Protein 7W07 (pdb70)

Sequence (205 aa):
GELGVLRVGFTASSAFNSVVPTAIRAFRRAYPDVRLQLEEDNTTRLADGLNEGSLDVAFLRPGFAGSERFHLRMLSEEPMMIVMAENHPAASYEEISLSAFRDETFLLFPREIGLTLYDSVIESCRTAGFEPTIGQLAPQIASVINLVAAEMGVSIVPASMSQVKVIGVVYRHIADQTPTAKLALAYRRGDTSPVLRNFVLTVFP

Solvent-accessible surface area: 9781 Å² total; per-residue (Å²): 43,61,141,38,86,4,65,0,0,19,6,21,10,1,30,83,10,82,32,1,70,88,7,26,162,38,0,93,159,40,56,89,92,0,54,30,96,88,60,102,45,20,9,50,155,0,10,78,6,0,110,128,28,44,2,16,0,0,0,0,14,22,57,29,105,21,20,106,158,13,69,58,31,83,40,23,106,20,59,2,13,0,0,0,8,95,119,30,100,2,26,106,104,157,128,2,39,0,54,43,0,141,121,48,44,0,1,1,10,29,107,116,36,9,75,51,14,30,55,33,1,16,107,7,0,131,94,22,67,22,107,12,81,55,28,96,80,6,91,52,14,34,36,1,0,73,52,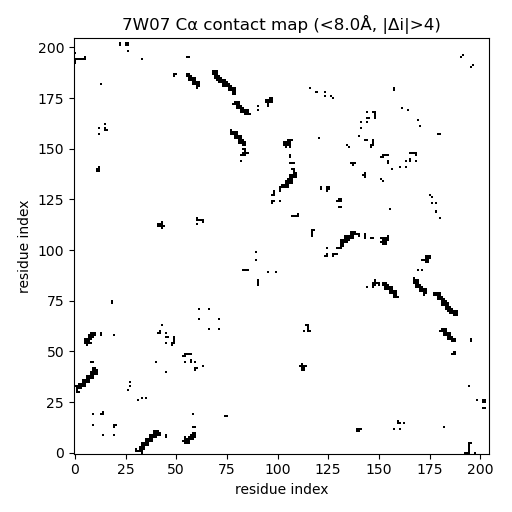0,29,68,125,83,7,0,2,3,0,1,18,21,2,26,108,23,144,34,161,15,17,47,24,61,118,18,70,34,71,90,16,37,2,83,1,0,0,0,38,56,129,74,40,126,41,77,17,4,156,28,0,19,92,30,17,67,156

Structure (mmCIF, N/CA/C/O backbone):
data_7W07
#
_entry.id   7W07
#
_cell.length_a   86.772
_cell.length_b   52.579
_cell.length_c   49.183
_cell.angle_alpha   90.000
_cell.angle_beta   123.320
_cell.angle_gamma   90.000
#
_symmetry.space_group_name_H-M   'C 1 2 1'
#
loop_
_entity.id
_entity.type
_entity.pdbx_description
1 polymer 'Transcriptional regulator, LysR family'
2 non-polymer '2-methylidenebutanedioic acid'
3 non-polymer 'SULFATE ION'
4 water water
#
loop_
_atom_site.group_PDB
_atom_site.id
_atom_site.type_symbol
_atom_site.label_atom_id
_atom_site.label_alt_id
_atom_site.label_comp_id
_atom_site.label_asym_id
_atom_site.label_entity_id
_atom_site.label_seq_id
_atom_site.pdbx_PDB_ins_code
_atom_site.Cartn_x
_atom_site.Cartn_y
_atom_site.Cartn_z
_atom_site.occupancy
_atom_site.B_iso_or_equiv
_atom_site.auth_seq_id
_atom_site.auth_comp_id
_atom_site.auth_asym_id
_atom_site.auth_atom_id
_atom_site.pdbx_PDB_model_num
ATOM 1 N 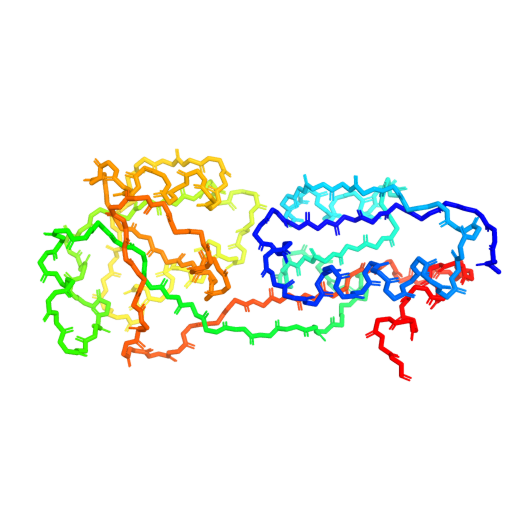N . GLY A 1 88 ? 5.030 9.494 45.437 1.00 38.55 88 GLY A N 1
ATOM 2 C CA . GLY A 1 88 ? 4.363 9.545 44.129 1.00 35.87 88 GLY A CA 1
ATOM 3 C C . GLY A 1 88 ? 4.867 10.731 43.333 1.00 38.40 88 GLY A C 1
ATOM 4 O O . GLY A 1 88 ? 4.060 11.488 42.824 1.00 33.34 88 GLY A O 1
ATOM 5 N N . GLU A 1 89 ? 6.183 10.857 43.246 1.00 38.02 89 GLU A N 1
ATOM 6 C CA . GLU A 1 89 ? 6.832 11.988 42.540 1.00 38.69 89 GLU A CA 1
ATOM 7 C C . GLU A 1 89 ? 7.223 11.562 41.129 1.00 38.66 89 GLU A C 1
ATOM 8 O O . GLU A 1 89 ? 7.623 12.415 40.367 1.00 36.93 89 GLU A O 1
ATOM 10 N N . LEU A 1 90 ? 7.130 10.276 40.853 1.00 37.15 90 LEU A N 1
ATOM 11 C CA . LEU A 1 90 ? 7.469 9.671 39.549 1.00 39.09 90 LEU A CA 1
ATOM 12 C C . LEU A 1 90 ? 6.266 8.837 39.128 1.00 38.67 90 LEU A C 1
ATOM 13 O O . LEU A 1 90 ? 5.581 8.324 39.995 1.00 38.96 90 LEU A O 1
ATOM 18 N N . GLY A 1 91 ? 6.072 8.683 37.832 1.00 34.35 91 GLY A N 1
ATOM 19 C CA . GLY A 1 91 ? 5.001 7.818 37.357 1.00 31.49 91 GLY A CA 1
ATOM 20 C C . GLY A 1 91 ? 4.173 8.518 36.317 1.00 30.82 91 GLY A C 1
ATOM 21 O O . GLY A 1 91 ? 4.608 9.493 35.792 1.00 31.68 91 GLY A O 1
ATOM 22 N N . VAL A 1 92 ? 3.027 7.947 36.042 1.00 33.52 92 VAL A N 1
ATOM 23 C CA . VAL A 1 92 ? 2.118 8.508 35.054 1.00 30.47 92 VAL A CA 1
ATOM 24 C C . VAL A 1 92 ? 0.720 8.562 35.649 1.00 31.63 92 VAL A C 1
ATOM 25 O O . VAL A 1 92 ? 0.303 7.652 36.375 1.00 31.22 92 VAL A O 1
ATOM 29 N N . LEU A 1 93 ? 0.006 9.645 35.363 1.00 24.76 93 LEU A N 1
ATOM 30 C CA . LEU A 1 93 ? -1.381 9.794 35.766 1.00 22.84 93 LEU A CA 1
ATOM 31 C C . LEU A 1 93 ? -2.209 9.997 34.509 1.00 22.47 93 LEU A C 1
ATOM 32 O O . LEU A 1 93 ? -1.860 10.822 33.660 1.00 21.11 93 LEU A O 1
ATOM 37 N N . ARG A 1 94 ? -3.291 9.243 34.389 1.00 20.23 94 ARG A N 1
ATOM 38 C CA . ARG A 1 94 ? -4.189 9.340 33.241 1.00 19.82 94 ARG A CA 1
ATOM 39 C C . ARG A 1 94 ? -5.351 10.245 33.633 1.00 20.49 94 ARG A C 1
ATOM 40 O O . ARG A 1 94 ? -6.165 9.878 34.487 1.00 18.76 94 ARG A O 1
ATOM 48 N N . VAL A 1 95 ? -5.442 11.411 32.987 1.00 17.76 95 VAL A N 1
ATOM 49 C CA . VAL A 1 95 ? -6.356 12.485 33.372 1.00 16.95 95 VAL A CA 1
ATOM 50 C C . VAL A 1 95 ? -7.329 12.729 32.231 1.00 15.68 95 VAL A C 1
ATOM 51 O O . VAL A 1 95 ? -6.912 13.058 31.115 1.00 17.55 95 VAL A O 1
ATOM 55 N N . GLY A 1 96 ? -8.614 12.581 32.511 1.00 14.40 96 GLY A N 1
ATOM 56 C CA . GLY A 1 96 ? -9.632 12.871 31.515 1.00 14.14 96 GLY A CA 1
ATOM 57 C C . GLY A 1 96 ? -10.413 14.140 31.782 1.00 14.72 96 GLY A C 1
ATOM 58 O O . GLY A 1 96 ? -10.535 14.592 32.919 1.00 15.03 96 GLY A O 1
ATOM 59 N N . PHE A 1 97 ? -10.964 14.729 30.730 1.00 14.43 97 PHE A N 1
ATOM 60 C CA . PHE A 1 97 ? -11.836 15.885 30.889 1.00 13.50 97 PHE A CA 1
ATOM 61 C C . PHE A 1 97 ? -12.732 15.974 29.664 1.00 13.58 97 PHE A C 1
ATOM 62 O O . PHE A 1 97 ? -12.394 15.458 28.598 1.00 14.44 97 PHE A O 1
ATOM 70 N N . THR A 1 98 ? -13.889 16.618 29.823 1.00 12.86 98 THR A N 1
ATOM 71 C CA . THR A 1 98 ? -14.765 16.769 28.658 1.00 12.91 98 THR A CA 1
ATOM 72 C C . THR A 1 98 ? -14.282 17.907 27.771 1.00 14.21 98 THR A C 1
ATOM 73 O O . THR A 1 98 ? -13.586 18.818 28.215 1.00 14.90 98 THR A O 1
ATOM 77 N N . ALA A 1 99 ? -14.688 17.864 26.498 1.00 13.38 99 ALA A N 1
ATOM 78 C CA . ALA A 1 99 ? -14.201 18.884 25.571 1.00 13.00 99 ALA A CA 1
ATOM 79 C C . ALA A 1 99 ? -14.594 20.288 26.024 1.00 14.15 99 ALA A C 1
ATOM 80 O O . ALA A 1 99 ? -13.788 21.220 25.944 1.00 15.40 99 ALA A O 1
ATOM 82 N N . SER A 1 100 ? -15.833 20.472 26.489 1.00 13.00 100 SER A N 1
ATOM 83 C CA . SER A 1 100 ? -16.212 21.805 26.930 1.00 14.88 100 SER A CA 1
ATOM 84 C C . SER A 1 100 ? -15.522 22.177 28.228 1.00 12.59 100 SER A C 1
ATOM 85 O O . SER A 1 100 ? -15.217 23.356 28.433 1.00 13.46 100 SER A O 1
ATOM 88 N N . SER A 1 101 ? -15.264 21.197 29.107 1.00 13.43 101 SER A N 1
ATOM 89 C CA . SER A 1 101 ? -14.662 21.505 30.401 1.00 13.95 101 SER A CA 1
ATOM 90 C C . SER A 1 101 ? -13.276 22.120 30.258 1.00 14.48 101 SER A C 1
ATOM 91 O O . SER A 1 101 ? -12.847 22.865 31.139 1.00 14.85 101 SER A O 1
ATOM 94 N N . ALA A 1 102 ? -12.572 21.851 29.153 1.00 13.20 102 ALA A N 1
ATOM 95 C CA . ALA A 1 102 ? -11.237 22.432 28.998 1.00 14.29 102 ALA A CA 1
ATOM 96 C C . ALA A 1 102 ? -11.290 23.951 28.912 1.00 14.85 102 ALA A C 1
ATOM 97 O O . ALA A 1 102 ? -10.309 24.626 29.259 1.00 14.34 102 ALA A O 1
ATOM 99 N N . PHE A 1 103 ? -12.421 24.507 28.456 1.00 15.24 103 PHE A N 1
ATOM 100 C CA . PHE A 1 103 ? -12.619 25.948 28.360 1.00 13.34 103 PHE A CA 1
ATOM 101 C C . PHE A 1 103 ? -12.900 26.602 29.705 1.00 15.12 103 PHE A C 1
ATOM 102 O O . PHE A 1 103 ? -12.867 27.834 29.796 1.00 16.38 103 PHE A O 1
ATOM 110 N N . ASN A 1 104 ? -13.173 25.814 30.740 1.00 14.47 104 ASN A N 1
ATOM 111 C CA . ASN A 1 104 ? -13.287 26.340 32.085 1.00 15.22 104 ASN A CA 1
ATOM 112 C C . ASN A 1 104 ? -11.881 26.452 32.660 1.00 16.52 104 ASN A C 1
ATOM 113 O O . ASN A 1 104 ? -11.109 25.489 32.604 1.00 16.31 104 ASN A O 1
ATOM 118 N N . SER A 1 105 ? -11.550 27.631 33.202 1.00 15.51 105 SER A N 1
ATOM 119 C CA . SER A 1 105 ? -10.183 27.910 33.639 1.00 16.02 105 SER A CA 1
ATOM 120 C C . SER A 1 105 ? -9.641 26.872 34.619 1.00 15.50 105 SER A C 1
ATOM 121 O O . SER A 1 105 ? -8.423 26.677 34.686 1.00 15.87 105 SER A O 1
ATOM 124 N N . VAL A 1 106 ? -10.507 26.213 35.401 1.00 15.03 106 VAL A N 1
ATOM 125 C CA . VAL A 1 106 ? -10.025 25.282 36.428 1.00 15.07 106 VAL A CA 1
ATOM 126 C C . VAL A 1 106 ? -9.227 24.137 35.819 1.00 16.22 106 VAL A C 1
ATOM 127 O O . VAL A 1 106 ? -8.303 23.610 36.450 1.00 16.64 106 VAL A O 1
ATOM 131 N N . VAL A 1 107 ? -9.552 23.734 34.592 1.00 15.08 107 VAL A N 1
ATOM 132 C CA . VAL A 1 107 ? -8.861 22.587 33.998 1.00 14.61 107 VAL A CA 1
ATOM 133 C C . VAL A 1 107 ? -7.409 22.904 33.632 1.00 14.32 107 VAL A C 1
ATOM 134 O O . VAL A 1 107 ? -6.494 22.230 34.149 1.00 14.20 107 VAL A O 1
ATOM 138 N N . PRO A 1 108 ? -7.126 23.906 32.782 1.00 13.70 108 PRO A N 1
ATOM 139 C CA . PRO A 1 108 ? -5.715 24.242 32.536 1.00 14.01 108 PRO A CA 1
ATOM 140 C C . PRO A 1 108 ? -4.994 24.696 33.792 1.00 15.67 108 PRO A C 1
ATOM 141 O O . PRO A 1 108 ? -3.820 24.370 33.975 1.00 15.36 108 PRO A O 1
ATOM 145 N N . THR A 1 109 ? -5.674 25.416 34.681 1.00 15.26 109 THR A N 1
ATOM 146 C CA . THR A 1 109 ? -5.037 25.836 35.934 1.00 13.44 109 THR A CA 1
ATOM 147 C C . THR A 1 109 ? -4.542 24.634 36.737 1.00 15.66 109 THR A C 1
ATOM 148 O O . THR A 1 109 ? -3.408 24.627 37.247 1.00 15.51 109 THR A O 1
ATOM 152 N N . ALA A 1 110 ? -5.386 23.613 36.873 1.00 14.10 110 ALA A N 1
ATOM 153 C CA . ALA A 1 110 ? -5.004 22.429 37.637 1.00 14.56 110 ALA A CA 1
ATOM 154 C C . ALA A 1 110 ? -3.887 21.662 36.943 1.00 15.44 110 ALA A C 1
ATOM 155 O O . ALA A 1 110 ? -2.944 21.201 37.596 1.00 15.17 110 ALA A O 1
ATOM 157 N N . ILE A 1 111 ? -3.996 21.473 35.625 1.00 14.27 111 ILE A N 1
ATOM 158 C CA . ILE A 1 111 ? -2.962 20.743 34.894 1.00 13.89 111 ILE A CA 1
ATOM 159 C C . ILE A 1 111 ? -1.610 21.443 35.033 1.00 18.25 111 ILE A C 1
ATOM 160 O O . ILE A 1 111 ? -0.591 20.806 35.322 1.00 17.21 111 ILE A O 1
ATOM 165 N N . ARG A 1 112 ? -1.581 22.765 34.853 1.00 17.03 112 ARG A N 1
ATOM 166 C CA . ARG A 1 112 ? -0.317 23.492 34.950 1.00 16.67 112 ARG A CA 1
ATOM 167 C C . ARG A 1 112 ? 0.245 23.418 36.359 1.00 19.61 112 ARG A C 1
ATOM 168 O O . ARG A 1 112 ? 1.440 23.155 36.549 1.00 20.11 112 ARG A O 1
ATOM 176 N N . ALA A 1 113 ? -0.601 23.655 37.362 1.00 16.47 113 ALA A N 1
ATOM 177 C CA . ALA A 1 113 ? -0.141 23.577 38.749 1.00 17.62 113 ALA A CA 1
ATOM 178 C C . ALA A 1 113 ? 0.455 22.209 39.062 1.00 18.73 113 ALA A C 1
ATOM 179 O O . ALA A 1 113 ? 1.498 22.119 39.724 1.00 20.85 113 ALA A O 1
ATOM 181 N N . PHE A 1 114 ? -0.187 21.129 38.607 1.00 17.80 114 PHE A N 1
ATOM 182 C CA . PHE A 1 114 ? 0.348 19.804 38.915 1.00 17.72 114 PHE A CA 1
ATOM 183 C C . PHE A 1 114 ? 1.665 19.560 38.188 1.00 21.86 114 PHE A C 1
ATOM 184 O O . PHE A 1 114 ? 2.611 19.010 38.775 1.00 21.15 114 PHE A O 1
ATOM 192 N N . ARG A 1 115 ? 1.753 19.975 36.919 1.00 20.68 115 ARG A N 1
ATOM 193 C CA . ARG A 1 115 ? 2.983 19.781 36.158 1.00 21.76 115 ARG A CA 1
ATOM 194 C C . ARG A 1 115 ? 4.159 20.506 36.803 1.00 27.56 115 ARG A C 1
ATOM 195 O O . ARG A 1 115 ? 5.289 20.002 36.788 1.00 30.39 115 ARG A O 1
ATOM 203 N N . ARG A 1 116 ? 3.913 21.680 37.393 1.00 21.52 116 ARG A N 1
ATOM 204 C CA . ARG A 1 116 ? 5.000 22.418 38.031 1.00 27.70 116 ARG A CA 1
ATOM 205 C C . ARG A 1 116 ? 5.394 21.791 39.364 1.00 28.27 116 ARG A C 1
ATOM 206 O O . ARG A 1 116 ? 6.581 21.756 39.714 1.00 32.89 116 ARG A O 1
ATOM 214 N N . ALA A 1 117 ? 4.414 21.303 40.131 1.00 25.22 117 ALA A N 1
ATOM 215 C CA . ALA A 1 117 ? 4.700 20.728 41.441 1.00 26.48 117 ALA A CA 1
ATOM 216 C C . ALA A 1 117 ? 5.281 19.325 41.342 1.00 26.35 117 ALA A C 1
ATOM 217 O O . ALA A 1 117 ? 6.033 18.905 42.237 1.00 27.81 117 ALA A O 1
ATOM 219 N N . TYR A 1 118 ? 4.947 18.587 40.286 1.00 26.56 118 TYR A N 1
ATOM 220 C CA . TYR A 1 118 ? 5.414 17.212 40.103 1.00 24.74 118 TYR A CA 1
ATOM 221 C C . TYR A 1 118 ? 5.880 17.009 38.667 1.00 29.31 118 TYR A C 1
ATOM 222 O O . TYR A 1 118 ? 5.243 16.302 37.879 1.00 28.42 118 TYR A O 1
ATOM 231 N N . PRO A 1 119 ? 7.027 17.597 38.304 1.00 31.01 119 PRO A N 1
ATOM 232 C CA . PRO A 1 119 ? 7.484 17.521 36.906 1.00 34.79 119 PRO A CA 1
ATOM 233 C C . PRO A 1 119 ? 7.796 16.116 36.424 1.00 34.60 119 PRO A C 1
ATOM 234 O O . PRO A 1 119 ? 7.748 15.862 35.212 1.00 38.52 119 PRO A O 1
ATOM 238 N N . ASP A 1 120 ? 8.106 15.193 37.329 1.00 36.45 120 ASP A N 1
ATOM 239 C CA . ASP A 1 120 ? 8.467 13.836 36.948 1.00 37.61 120 ASP A CA 1
ATOM 240 C C . ASP A 1 120 ? 7.265 12.913 36.803 1.00 35.05 120 ASP A C 1
ATOM 241 O O . ASP A 1 120 ? 7.443 11.734 36.483 1.00 37.20 120 ASP A O 1
ATOM 246 N N . VAL A 1 121 ? 6.052 13.409 37.031 1.00 32.26 121 VAL A N 1
ATOM 247 C CA . VAL A 1 121 ? 4.837 12.647 36.777 1.00 29.13 121 VAL A CA 1
ATOM 248 C C . VAL A 1 121 ? 4.332 13.032 35.396 1.00 30.01 121 VAL A C 1
ATOM 249 O O . VAL A 1 121 ? 4.009 14.201 35.148 1.00 32.20 121 VAL A O 1
ATOM 253 N N . ARG A 1 122 ? 4.285 12.059 34.500 1.00 29.55 122 ARG A N 1
ATOM 254 C CA . ARG A 1 122 ? 3.767 12.287 33.160 1.00 26.01 122 ARG A CA 1
ATOM 255 C C . ARG A 1 122 ? 2.250 12.318 33.220 1.00 28.20 122 ARG A C 1
ATOM 256 O O . ARG A 1 122 ? 1.624 11.421 33.796 1.00 29.70 122 ARG A O 1
ATOM 258 N N . LEU A 1 123 ? 1.657 13.356 32.638 1.00 25.05 123 LEU A N 1
ATOM 259 C CA . LEU A 1 123 ? 0.213 13.447 32.509 1.00 21.33 123 LEU A CA 1
ATOM 260 C C . LEU A 1 123 ? -0.170 12.944 31.124 1.00 22.54 123 LEU A C 1
ATOM 261 O O . LEU A 1 123 ? 0.287 13.484 30.108 1.00 25.43 123 LEU A O 1
ATOM 266 N N . GLN A 1 124 ? -0.981 11.904 31.086 1.00 20.70 124 GLN A N 1
ATOM 267 C CA . GLN A 1 124 ? -1.584 11.429 29.849 1.00 20.67 124 GLN A CA 1
ATOM 268 C C . GLN A 1 124 ? -3.011 11.967 29.816 1.00 20.81 124 GLN A C 1
ATOM 269 O O . GLN A 1 124 ? -3.852 11.556 30.621 1.00 20.79 124 GLN A O 1
ATOM 275 N N . LEU A 1 125 ? -3.283 12.877 28.883 1.00 18.88 125 LEU A N 1
ATOM 276 C CA . LEU A 1 125 ? -4.553 13.591 28.841 1.00 18.28 125 LEU A CA 1
ATOM 277 C C . LEU A 1 125 ? -5.503 12.933 27.848 1.00 18.29 125 LEU A C 1
ATOM 278 O O . LEU A 1 125 ? -5.102 12.562 26.742 1.00 19.46 125 LEU A O 1
ATOM 283 N N . GLU A 1 126 ? -6.759 12.773 28.263 1.00 17.01 126 GLU A N 1
ATOM 284 C CA . GLU A 1 126 ? -7.815 12.217 27.427 1.00 16.27 126 GLU A CA 1
ATOM 285 C C . GLU A 1 126 ? -9.012 13.158 27.447 1.00 15.65 126 GLU A C 1
ATOM 286 O O . GLU A 1 126 ? -9.429 13.626 28.510 1.00 17.58 126 GLU A O 1
ATOM 292 N N . GLU A 1 127 ? -9.579 13.421 26.274 1.00 16.05 127 GLU A N 1
ATOM 293 C CA . GLU A 1 127 ? -10.723 14.311 26.158 1.00 15.74 127 GLU A CA 1
ATOM 294 C C . GLU A 1 127 ? -11.910 13.472 25.713 1.00 16.84 127 GLU A C 1
ATOM 295 O O . GLU A 1 127 ? -11.920 12.945 24.595 1.00 18.98 127 GLU A O 1
ATOM 301 N N . ASP A 1 128 ? -12.898 13.337 26.590 1.00 15.39 128 ASP A N 1
ATOM 302 C CA . ASP A 1 128 ? -14.086 12.558 26.271 1.00 17.30 128 ASP A CA 1
ATOM 303 C C . ASP A 1 128 ? -15.203 12.985 27.208 1.00 14.68 128 ASP A C 1
ATOM 304 O O . ASP A 1 128 ? -14.982 13.670 28.214 1.00 14.80 128 ASP A O 1
ATOM 309 N N . ASN A 1 129 ? -16.409 12.553 26.865 1.00 16.83 129 ASN A N 1
ATOM 310 C CA . ASN A 1 129 ? -17.588 13.000 27.576 1.00 15.08 129 ASN A CA 1
ATOM 311 C C . ASN A 1 129 ? -17.764 12.210 28.864 1.00 18.05 129 ASN A C 1
ATOM 312 O O . ASN A 1 129 ? -17.121 11.176 29.077 1.00 17.26 129 ASN A O 1
ATOM 317 N N . THR A 1 130 ? -18.659 12.719 29.719 1.00 16.26 130 THR A N 1
ATOM 318 C CA . THR A 1 130 ? -18.820 12.183 31.073 1.00 17.51 130 THR A CA 1
ATOM 319 C C . THR A 1 130 ? -19.116 10.689 31.068 1.00 19.38 130 THR A C 1
ATOM 320 O O . THR A 1 130 ? -18.559 9.946 31.881 1.00 18.44 130 THR A O 1
ATOM 324 N N . THR A 1 131 ? -19.991 10.224 30.173 1.00 18.84 131 THR A N 1
ATOM 325 C CA . THR A 1 131 ? -20.273 8.791 30.129 1.00 19.76 131 THR A CA 1
ATOM 326 C C . THR A 1 131 ? -18.993 7.982 29.960 1.00 18.59 131 THR A C 1
ATOM 327 O O . THR A 1 131 ? -18.730 7.044 30.725 1.00 18.76 131 THR A O 1
ATOM 331 N N . ARG A 1 132 ? -18.155 8.377 28.998 1.00 18.76 132 ARG A N 1
ATOM 332 C CA . ARG A 1 132 ? -16.922 7.647 28.720 1.00 19.69 132 ARG A CA 1
ATOM 333 C C . ARG A 1 132 ? -15.911 7.820 29.847 1.00 19.57 132 ARG A C 1
ATOM 334 O O . ARG A 1 132 ? -15.203 6.873 30.201 1.00 19.61 132 ARG A O 1
ATOM 342 N N . LEU A 1 133 ? -15.815 9.030 30.409 1.00 18.22 133 LEU A N 1
ATOM 343 C CA . LEU A 1 133 ? -14.880 9.258 31.505 1.00 16.62 133 LEU A CA 1
ATOM 344 C C . LEU A 1 133 ? -15.225 8.391 32.708 1.00 17.86 133 LEU A C 1
ATOM 345 O O . LEU A 1 133 ? -14.335 7.795 33.328 1.00 18.39 133 LEU A O 1
ATOM 350 N N . ALA A 1 134 ? -16.515 8.308 33.054 1.00 16.71 134 ALA A N 1
ATOM 351 C CA . ALA A 1 134 ? -16.925 7.468 34.178 1.00 18.06 134 ALA A CA 1
ATOM 352 C C . ALA A 1 134 ? -16.583 6.007 33.923 1.00 21.37 134 ALA A C 1
ATOM 353 O O . ALA A 1 134 ? -16.086 5.308 34.818 1.00 19.55 134 ALA A O 1
ATOM 355 N N . ASP A 1 135 ? -16.840 5.522 32.706 1.00 20.93 135 ASP A N 1
ATOM 356 C CA . ASP A 1 135 ? -16.466 4.155 32.375 1.00 20.05 135 ASP A CA 1
ATOM 357 C C . ASP A 1 135 ? -14.957 3.969 32.449 1.00 21.37 135 ASP A C 1
ATOM 358 O O . ASP A 1 135 ? -14.475 2.936 32.928 1.00 21.84 135 ASP A O 1
ATOM 363 N N . GLY A 1 136 ? -14.198 4.963 31.990 1.00 19.85 136 GLY A N 1
ATOM 364 C CA . GLY A 1 136 ? -12.750 4.873 32.074 1.00 19.93 136 GLY A CA 1
ATOM 365 C C . GLY A 1 136 ? -12.255 4.784 33.507 1.00 19.47 136 GLY A C 1
ATOM 366 O O . GLY A 1 136 ? -11.368 3.981 33.823 1.00 20.78 136 GLY A O 1
ATOM 367 N N . LEU A 1 137 ? -12.832 5.592 34.399 1.00 18.93 137 LEU A N 1
ATOM 368 C CA . LEU A 1 137 ? -12.488 5.470 35.813 1.00 18.12 137 LEU A CA 1
ATOM 369 C C . LEU A 1 137 ? -12.849 4.089 36.333 1.00 21.10 137 LEU A C 1
ATOM 370 O O . LEU A 1 137 ? -12.075 3.472 37.074 1.00 20.35 137 LEU A O 1
ATOM 375 N N . ASN A 1 138 ? -14.011 3.575 35.936 1.00 20.69 138 ASN A N 1
ATOM 376 C CA . ASN A 1 138 ? -14.455 2.298 36.479 1.00 24.49 138 ASN A CA 1
ATOM 377 C C . ASN A 1 138 ? -13.555 1.153 36.034 1.00 25.01 138 ASN A C 1
ATOM 378 O O . ASN A 1 138 ? -13.262 0.246 36.826 1.00 25.39 138 ASN A O 1
ATOM 383 N N . GLU A 1 139 ? -13.100 1.183 34.783 1.00 22.26 139 GLU A N 1
ATOM 384 C CA . GLU A 1 139 ? -12.279 0.119 34.219 1.00 22.92 139 GLU A CA 1
ATOM 385 C C . GLU A 1 139 ? -10.793 0.305 34.482 1.00 23.81 139 GLU A C 1
ATOM 386 O O . GLU A 1 139 ? -10.005 -0.576 34.121 1.00 28.21 139 GLU A O 1
ATOM 392 N N . GLY A 1 140 ? -10.393 1.422 35.088 1.00 20.98 140 GLY A N 1
ATOM 393 C CA . GLY A 1 140 ? -8.997 1.663 35.386 1.00 24.03 140 GLY A CA 1
ATOM 394 C C . GLY A 1 140 ? -8.172 2.216 34.249 1.00 24.67 140 GLY A C 1
ATOM 395 O O . GLY A 1 140 ? -6.939 2.243 34.360 1.00 25.79 140 GLY A O 1
ATOM 396 N N . SER A 1 141 ? -8.799 2.659 33.156 1.00 21.85 141 SER A N 1
ATOM 397 C CA . SER A 1 141 ? -8.051 3.292 32.077 1.00 22.26 141 SER A CA 1
ATOM 398 C C . SER A 1 141 ? -7.855 4.781 32.300 1.00 23.76 141 SER A C 1
ATOM 399 O O . SER A 1 141 ? -7.099 5.413 31.554 1.00 24.36 141 SER A O 1
ATOM 402 N N . LEU A 1 142 ? -8.521 5.349 33.302 1.00 19.97 142 LEU A N 1
ATOM 403 C CA . LEU A 1 142 ? -8.297 6.714 33.737 1.00 18.15 142 LEU A CA 1
ATOM 404 C C . LEU A 1 142 ? -8.100 6.685 35.241 1.00 17.91 142 LEU A C 1
ATOM 405 O O . LEU A 1 142 ? -8.684 5.849 35.935 1.00 18.69 142 LEU A O 1
ATOM 410 N N . ASP A 1 143 ? -7.308 7.626 35.738 1.00 17.18 143 ASP A N 1
ATOM 411 C CA . ASP A 1 143 ? -7.081 7.752 37.173 1.00 16.35 143 ASP A CA 1
ATOM 412 C C . ASP A 1 143 ? -7.910 8.849 37.809 1.00 18.51 143 ASP A C 1
ATOM 413 O O . ASP A 1 143 ? -8.297 8.723 38.976 1.00 17.69 143 ASP A O 1
ATOM 418 N N . VAL A 1 144 ? -8.207 9.913 37.066 1.00 15.28 144 VAL A N 1
ATOM 419 C CA . VAL A 1 144 ? -8.964 11.038 37.591 1.00 15.41 144 VAL A CA 1
ATOM 420 C C . VAL A 1 144 ? -9.581 11.749 36.397 1.00 14.89 144 VAL A C 1
ATOM 421 O O . VAL A 1 144 ? -9.054 11.681 35.278 1.00 16.28 144 VAL A O 1
ATOM 425 N N . ALA A 1 145 ? -10.729 12.387 36.618 1.00 15.62 145 ALA A N 1
ATOM 426 C CA . ALA A 1 145 ? -11.441 13.042 35.529 1.00 15.24 145 ALA A CA 1
ATOM 427 C C . ALA A 1 145 ? -12.088 14.330 36.005 1.00 16.22 145 ALA A C 1
ATOM 428 O O . ALA A 1 145 ? -12.528 14.433 37.152 1.00 19.25 145 ALA A O 1
ATOM 430 N N . PHE A 1 146 ? -12.129 15.325 35.107 1.00 14.46 146 PHE A N 1
ATOM 431 C CA . PHE A 1 146 ? -12.962 16.509 35.274 1.00 14.76 146 PHE A CA 1
ATOM 432 C C . PHE A 1 146 ? -14.228 16.217 34.479 1.00 15.34 146 PHE A C 1
ATOM 433 O O . PHE A 1 146 ? -14.209 16.233 33.238 1.00 16.73 146 PHE A O 1
ATOM 441 N N . LEU A 1 147 ? -15.323 15.925 35.179 1.00 15.51 147 LEU A N 1
ATOM 442 C CA . LEU A 1 147 ? -16.545 15.467 34.543 1.00 18.43 147 LEU A CA 1
ATOM 443 C C . LEU A 1 147 ? -17.745 16.168 35.165 1.00 17.91 147 LEU A C 1
ATOM 444 O O . LEU A 1 147 ? -17.626 16.944 36.120 1.00 17.77 147 LEU A O 1
ATOM 449 N N . ARG A 1 148 ? -18.921 15.892 34.627 1.00 17.56 148 ARG A N 1
ATOM 450 C CA . ARG A 1 148 ? -20.101 16.546 35.139 1.00 18.20 148 ARG A CA 1
ATOM 451 C C . ARG A 1 148 ? -20.784 15.627 36.137 1.00 20.74 148 ARG A C 1
ATOM 452 O O . ARG A 1 148 ? -21.067 14.467 35.810 1.00 20.62 148 ARG A O 1
ATOM 460 N N . PRO A 1 149 ? -21.015 16.076 37.364 1.00 20.67 149 PRO A N 1
ATOM 461 C CA . PRO A 1 149 ? -21.555 15.177 38.392 1.00 24.40 149 PRO A CA 1
ATOM 462 C C . PRO A 1 149 ? -23.016 14.848 38.131 1.00 24.45 149 PRO A C 1
ATOM 463 O O . PRO A 1 149 ? -23.716 15.528 37.378 1.00 25.39 149 PRO A O 1
ATOM 467 N N . GLY A 1 150 ? -23.474 13.774 38.771 1.00 25.20 150 GLY A N 1
ATOM 468 C CA . GLY A 1 150 ? -24.875 13.409 38.763 1.00 28.16 150 GLY A CA 1
ATOM 469 C C . GLY A 1 150 ? -25.205 12.137 38.020 1.00 26.88 150 GLY A C 1
ATOM 470 O O . GLY A 1 150 ? -26.359 11.697 38.073 1.00 29.40 150 GLY A O 1
ATOM 471 N N . PHE A 1 151 ? -24.242 11.527 37.336 1.00 28.51 151 PHE A N 1
ATOM 472 C CA . PHE A 1 151 ? -24.543 10.364 36.519 1.00 28.76 151 PHE A CA 1
ATOM 473 C C . PHE A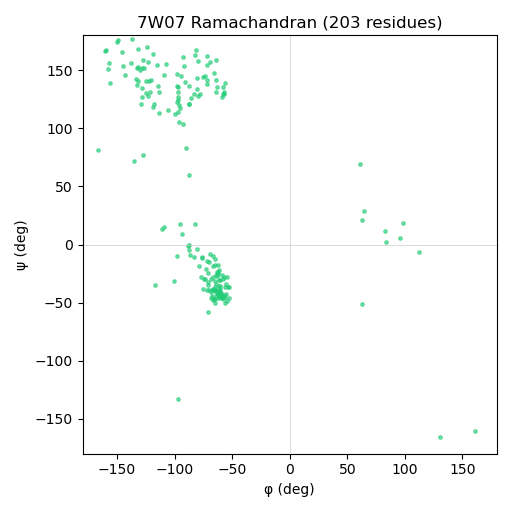 1 151 ? -24.908 9.169 37.396 1.00 31.23 151 PHE A C 1
ATOM 474 O O . PHE A 1 151 ? -24.567 9.103 38.583 1.00 29.86 151 PHE A O 1
ATOM 482 N N . ALA A 1 152 ? -25.636 8.228 36.794 1.00 30.30 152 ALA A N 1
ATOM 483 C CA . ALA A 1 152 ? -25.961 6.984 37.479 1.00 32.97 152 ALA A CA 1
ATOM 484 C C . ALA A 1 152 ? -24.686 6.285 37.928 1.00 30.92 152 ALA A C 1
ATOM 485 O O . ALA A 1 152 ? -23.741 6.126 37.150 1.00 31.95 152 ALA A O 1
ATOM 487 N N . GLY A 1 153 ? -24.663 5.866 39.190 1.00 34.88 153 GLY A N 1
ATOM 488 C CA . GLY A 1 153 ? -23.505 5.199 39.741 1.00 34.05 153 GLY A CA 1
ATOM 489 C C . GLY A 1 153 ? -22.423 6.123 40.241 1.00 34.59 153 GLY A C 1
ATOM 490 O O . GLY A 1 153 ? -21.387 5.635 40.715 1.00 33.77 153 GLY A O 1
ATOM 491 N N . SER A 1 154 ? -22.634 7.442 40.174 1.00 30.93 154 SER A N 1
ATOM 492 C CA . SER A 1 154 ? -21.607 8.383 40.613 1.00 30.69 154 SER A CA 1
ATOM 493 C C . SER A 1 154 ? -21.225 8.178 42.075 1.00 30.62 154 SER A C 1
ATOM 494 O O . SER A 1 154 ? -20.104 8.513 42.474 1.00 28.93 154 SER A O 1
ATOM 497 N N . GLU A 1 155 ? -22.130 7.630 42.892 1.00 32.37 155 GLU A N 1
ATOM 498 C CA . GLU A 1 155 ? -21.796 7.412 44.297 1.00 30.89 155 GLU A CA 1
ATOM 499 C C . GLU A 1 155 ? -20.678 6.393 44.487 1.00 31.46 155 GLU A C 1
ATOM 500 O O . GLU A 1 155 ? -20.139 6.292 45.595 1.00 31.64 155 GLU A O 1
ATOM 506 N N . ARG A 1 156 ? -20.320 5.647 43.441 1.00 31.39 156 ARG A N 1
ATOM 507 C CA . ARG A 1 156 ? -19.203 4.712 43.515 1.00 30.74 156 ARG A CA 1
ATOM 508 C C . ARG A 1 156 ? -17.851 5.408 43.445 1.00 28.37 156 ARG A C 1
ATOM 509 O O . ARG A 1 156 ? -16.827 4.764 43.694 1.00 25.57 156 ARG A O 1
ATOM 517 N N . PHE A 1 157 ? -17.822 6.698 43.116 1.00 25.45 157 PHE A N 1
ATOM 518 C CA . PHE A 1 157 ? -16.597 7.468 43.000 1.00 21.35 157 PHE A CA 1
ATOM 519 C C . PHE A 1 157 ? -16.621 8.614 44.002 1.00 23.66 157 PHE A C 1
ATOM 520 O O . PHE A 1 157 ? -17.669 8.964 44.553 1.00 26.72 157 PHE A O 1
ATOM 528 N N . HIS A 1 158 ? -15.446 9.189 44.246 1.00 20.89 158 HIS A N 1
ATOM 529 C CA . HIS A 1 158 ? -15.357 10.490 44.895 1.00 21.59 158 HIS A CA 1
ATOM 530 C C . HIS A 1 158 ? -15.611 11.570 43.853 1.00 23.37 158 HIS A C 1
ATOM 531 O O . HIS A 1 158 ? -15.065 11.511 42.744 1.00 21.83 158 HIS A O 1
ATOM 538 N N . LEU A 1 159 ? -16.451 12.542 44.204 1.00 21.99 159 LEU A N 1
ATOM 539 C CA . LEU A 1 159 ? -16.729 13.700 43.359 1.00 24.01 159 LEU A CA 1
ATOM 540 C C . LEU A 1 159 ? -16.542 14.941 44.208 1.00 23.95 159 LEU A C 1
ATOM 541 O O . LEU A 1 159 ? -17.184 15.081 45.256 1.00 30.02 159 LEU A O 1
ATOM 546 N N . ARG A 1 160 ? -15.634 15.814 43.792 1.00 22.25 160 ARG A N 1
ATOM 547 C CA . ARG A 1 160 ? -15.385 17.070 44.485 1.00 23.62 160 ARG A CA 1
ATOM 548 C C . ARG A 1 160 ? -15.691 18.204 43.522 1.00 23.76 160 ARG A C 1
ATOM 549 O O . ARG A 1 160 ? -15.050 18.315 42.473 1.00 21.95 160 ARG A O 1
ATOM 551 N N . MET A 1 161 ? -16.660 19.041 43.876 1.00 24.88 161 MET A N 1
ATOM 552 C CA . MET A 1 161 ? -17.051 20.128 42.990 1.00 23.25 161 MET A CA 1
ATOM 553 C C . MET A 1 161 ? -15.902 21.110 42.793 1.00 24.69 161 MET A C 1
ATOM 554 O O . MET A 1 161 ? -15.210 21.490 43.741 1.00 24.11 161 MET A O 1
ATOM 559 N N . LEU A 1 162 ? -15.694 21.503 41.543 1.00 20.94 162 LEU A N 1
ATOM 560 C CA . LEU A 1 162 ? -14.623 22.410 41.163 1.00 22.07 162 LEU A CA 1
ATOM 561 C C . LEU A 1 162 ? -15.126 23.715 40.570 1.00 23.08 162 LEU A C 1
ATOM 562 O O . LEU A 1 162 ? -14.521 24.764 40.808 1.00 24.49 162 LEU A O 1
ATOM 567 N N . SER A 1 163 ? -16.225 23.687 39.820 1.00 21.39 163 SER A N 1
ATOM 568 C CA . SER A 1 163 ? -16.765 24.915 39.264 1.00 21.26 163 SER A CA 1
ATOM 569 C C . SER A 1 163 ? -18.245 24.724 38.976 1.00 22.03 163 SER A C 1
ATOM 570 O O . SER A 1 163 ? -18.661 23.672 38.480 1.00 25.79 163 SER A O 1
ATOM 573 N N . GLU A 1 164 ? -19.028 25.755 39.278 1.00 22.32 164 GLU A N 1
ATOM 574 C CA . GLU A 1 164 ? -20.404 25.862 38.822 1.00 22.73 164 GLU A CA 1
ATOM 575 C C . GLU A 1 164 ? -20.511 27.175 38.067 1.00 22.86 164 GLU A C 1
ATOM 576 O O . GLU A 1 164 ? -20.093 28.222 38.573 1.00 26.10 164 GLU A O 1
ATOM 582 N N . GLU A 1 165 ? -21.034 27.116 36.850 1.00 22.08 165 GLU A N 1
ATOM 583 C CA . GLU A 1 165 ? -21.125 28.320 36.049 1.00 20.91 165 GLU A CA 1
ATOM 584 C C . GLU A 1 165 ? -22.521 28.400 35.456 1.00 19.10 165 GLU A C 1
ATOM 585 O O . GLU A 1 165 ? -23.164 27.369 35.242 1.00 19.31 165 GLU A O 1
ATOM 591 N N . PRO A 1 166 ? -23.018 29.605 35.191 1.00 21.02 166 PRO A N 1
ATOM 592 C CA . PRO A 1 166 ? -24.323 29.728 34.539 1.00 19.01 166 PRO A CA 1
ATOM 593 C C . PRO A 1 166 ? -24.267 29.144 33.138 1.00 20.19 166 PRO A C 1
ATOM 594 O O . PRO A 1 166 ? -23.207 29.036 32.515 1.00 18.91 166 PRO A O 1
ATOM 598 N N . MET A 1 167 ? -25.442 28.802 32.652 1.00 18.59 167 MET A N 1
ATOM 599 C CA . MET A 1 167 ? -25.574 28.382 31.248 1.00 17.72 167 MET A CA 1
ATOM 600 C C . MET A 1 167 ? -26.061 29.602 30.462 1.00 18.07 167 MET A C 1
ATOM 601 O O . MET A 1 167 ? -26.777 30.381 31.002 1.00 20.95 167 MET A O 1
ATOM 606 N N . MET A 1 168 ? -25.622 29.706 29.222 1.00 17.06 168 MET A N 1
ATOM 607 C CA . MET A 1 168 ? -25.957 30.819 28.323 1.00 17.24 168 MET A CA 1
ATOM 608 C C . MET A 1 168 ? -26.597 30.297 27.040 1.00 19.28 168 MET A C 1
ATOM 609 O O . MET A 1 168 ? -26.405 29.179 26.692 1.00 16.29 168 MET A O 1
ATOM 614 N N . ILE A 1 169 ? -27.339 31.173 26.395 1.00 16.78 169 ILE A N 1
ATOM 615 C CA . ILE A 1 169 ? -27.913 30.838 25.075 1.00 16.03 169 ILE A CA 1
ATOM 616 C C . ILE A 1 169 ? -26.857 31.204 24.040 1.00 16.95 169 ILE A C 1
ATOM 617 O O . ILE A 1 169 ? -26.253 32.220 24.177 1.00 17.82 169 ILE A O 1
ATOM 622 N N . VAL A 1 170 ? -26.661 30.328 23.074 1.00 13.99 170 VAL A N 1
ATOM 623 C CA . VAL A 1 170 ? -25.840 30.694 21.899 1.00 14.55 170 VAL A CA 1
ATOM 624 C C . VAL A 1 170 ? -26.795 30.724 20.697 1.00 15.02 170 VAL A C 1
ATOM 625 O O . VAL A 1 170 ? -27.561 29.841 20.561 1.00 15.51 170 VAL A O 1
ATOM 629 N N . MET A 1 171 ? -26.734 31.785 19.916 1.00 14.92 171 MET A N 1
ATOM 630 C CA . MET A 1 171 ? -27.626 31.909 18.748 1.00 14.56 171 MET A CA 1
ATOM 631 C C . MET A 1 171 ? -26.903 32.639 17.617 1.00 16.11 171 MET A C 1
ATOM 632 O O . MET A 1 171 ? -25.912 33.263 17.844 1.00 15.24 171 MET A O 1
ATOM 637 N N . ALA A 1 172 ? -27.482 32.553 16.430 1.00 15.78 172 ALA A N 1
ATOM 638 C CA . ALA A 1 172 ? -26.929 33.311 15.319 1.00 16.35 172 ALA A CA 1
ATOM 639 C C . ALA A 1 172 ? -27.090 34.807 15.564 1.00 18.21 172 ALA A C 1
ATOM 640 O O . ALA A 1 172 ? -28.054 35.257 16.186 1.00 16.89 172 ALA A O 1
ATOM 642 N N . GLU A 1 173 ? -26.118 35.579 15.063 1.00 17.68 173 GLU A N 1
ATOM 643 C CA . GLU A 1 173 ? -26.097 37.018 15.305 1.00 22.06 173 GLU A CA 1
ATOM 644 C C . GLU A 1 173 ? -27.366 37.694 14.804 1.00 24.88 173 GLU A C 1
ATOM 645 O O . GLU A 1 173 ? -27.788 38.711 15.370 1.00 27.37 173 GLU A O 1
ATOM 651 N N . ASN A 1 174 ? -27.994 37.142 13.763 1.00 23.43 174 ASN A N 1
ATOM 652 C CA . ASN A 1 174 ? -29.202 37.714 13.183 1.00 27.94 174 ASN A CA 1
ATOM 653 C C . ASN A 1 174 ? -30.487 37.121 13.749 1.00 24.40 174 ASN A C 1
ATOM 654 O O . ASN A 1 174 ? -31.569 37.420 13.237 1.00 25.07 174 ASN A O 1
ATOM 659 N N . HIS A 1 175 ? -30.406 36.311 14.798 1.00 20.93 175 HIS A N 1
ATOM 660 C CA . HIS A 1 175 ? -31.628 35.798 15.394 1.00 20.50 175 HIS A CA 1
ATOM 661 C C . HIS A 1 175 ? -32.433 36.956 15.975 1.00 19.18 175 HIS A C 1
ATOM 662 O O . HIS A 1 175 ? -31.854 37.886 16.543 1.00 20.33 175 HIS A O 1
ATOM 669 N N . PRO A 1 176 ? -33.765 36.934 15.856 1.00 20.76 176 PRO A N 1
ATOM 670 C CA . PRO A 1 176 ? -34.557 38.049 16.401 1.00 20.74 176 PRO A CA 1
ATOM 671 C C . PRO A 1 176 ? -34.320 38.323 17.876 1.00 21.68 176 PRO A C 1
ATOM 672 O O . PRO A 1 176 ? -34.349 39.493 18.279 1.00 22.66 176 PRO A O 1
ATOM 676 N N . ALA A 1 177 ? -34.061 37.294 18.693 1.00 19.59 177 ALA A N 1
ATOM 677 C CA . ALA A 1 177 ? -33.840 37.526 20.116 1.00 21.90 177 ALA A CA 1
ATOM 678 C C . ALA A 1 177 ? -32.506 38.193 20.397 1.00 21.67 177 ALA A C 1
ATOM 679 O O . ALA A 1 177 ? -32.298 38.675 21.515 1.00 20.94 177 ALA A O 1
ATOM 681 N N . ALA A 1 178 ? -31.597 38.231 19.421 1.00 21.40 178 ALA A N 1
ATOM 682 C CA . ALA A 1 178 ? -30.299 38.844 19.671 1.00 22.43 178 ALA A CA 1
ATOM 683 C C . ALA A 1 178 ? -30.426 40.342 19.912 1.00 26.34 178 ALA A C 1
ATOM 684 O O . ALA A 1 178 ? -29.506 40.948 20.466 1.00 26.22 178 ALA A O 1
ATOM 686 N N . SER A 1 179 ? -31.544 40.949 19.515 1.00 24.80 179 SER A N 1
ATOM 687 C CA . SER A 1 179 ? -31.782 42.366 19.752 1.00 26.32 179 SER A CA 1
ATOM 688 C C . SER A 1 179 ? -32.441 42.645 21.101 1.00 26.14 179 SER A C 1
ATOM 689 O O . SER A 1 179 ? -32.645 43.814 21.443 1.00 26.62 179 SER A O 1
ATOM 692 N N . TYR A 1 180 ? -32.743 41.615 21.888 1.00 23.21 180 TYR A N 1
ATOM 693 C CA . TYR A 1 180 ? -33.507 41.810 23.115 1.00 21.37 180 TYR A CA 1
ATOM 694 C C . TYR A 1 180 ? -32.603 42.314 24.229 1.00 22.89 180 TYR A C 1
ATOM 695 O O . TYR A 1 180 ? -31.455 41.877 24.373 1.00 23.54 180 TYR A O 1
ATOM 704 N N . GLU A 1 181 ? -33.153 43.201 25.056 1.00 21.06 181 GLU A N 1
ATOM 705 C CA . GLU A 1 181 ? -32.412 43.691 26.211 1.00 24.04 181 GLU A CA 1
ATOM 706 C C . GLU A 1 181 ? -32.268 42.604 27.268 1.00 23.95 181 GLU A C 1
ATOM 707 O O . GLU A 1 181 ? -31.235 42.523 27.946 1.00 26.44 181 GLU A O 1
ATOM 713 N N . GLU A 1 182 ? -33.285 41.756 27.419 1.00 24.71 182 GLU A N 1
ATOM 714 C CA . GLU A 1 182 ? -33.241 40.611 28.319 1.00 29.07 182 GLU A CA 1
ATOM 715 C C . GLU A 1 182 ? -33.752 39.379 27.583 1.00 28.59 182 GLU A C 1
ATOM 716 O O . GLU A 1 182 ? -34.741 39.448 26.848 1.00 30.22 182 GLU A O 1
ATOM 722 N N . ILE A 1 183 ? -33.067 38.254 27.780 1.00 29.29 183 ILE A N 1
ATOM 723 C CA . ILE A 1 183 ? -33.315 37.023 27.037 1.00 31.22 183 ILE A CA 1
ATOM 724 C C . ILE A 1 183 ? -34.029 36.039 27.954 1.00 31.67 183 ILE A C 1
ATOM 725 O O . ILE A 1 183 ? -33.458 35.586 28.952 1.00 33.85 183 ILE A O 1
ATOM 730 N N . SER A 1 184 ? -35.265 35.688 27.614 1.00 30.00 184 SER A N 1
ATOM 731 C CA . SER A 1 184 ? -35.983 34.634 28.311 1.00 31.92 184 SER A CA 1
ATOM 732 C C . SER A 1 184 ? -36.104 33.416 27.406 1.00 32.30 184 SER A C 1
ATOM 733 O O . SER A 1 184 ? -36.224 33.541 26.183 1.00 33.99 184 SER A O 1
ATOM 736 N N . LEU A 1 185 ? -36.067 32.231 28.021 1.00 30.93 185 LEU A N 1
ATOM 737 C CA . LEU A 1 185 ? -36.093 30.998 27.242 1.00 31.25 185 LEU A CA 1
ATOM 738 C C . LEU A 1 185 ? -37.391 30.843 26.456 1.00 29.21 185 LEU A C 1
ATOM 739 O O . LEU A 1 185 ? -37.399 30.192 25.404 1.00 29.11 185 LEU A O 1
ATOM 744 N N . SER A 1 186 ? -38.490 31.438 26.935 1.00 31.49 186 SER A N 1
ATOM 745 C CA . SER A 1 186 ? -39.762 31.326 26.225 1.00 33.31 186 SER A CA 1
ATOM 746 C C . SER A 1 186 ? -39.696 31.930 24.828 1.00 30.37 186 SER A C 1
ATOM 747 O O . SER A 1 186 ? -40.496 31.555 23.962 1.00 30.45 186 SER A O 1
ATOM 750 N N . ALA A 1 187 ? -38.744 32.834 24.579 1.00 28.89 187 ALA A N 1
ATOM 751 C CA . ALA A 1 187 ? -38.573 33.382 23.238 1.00 29.07 187 ALA A CA 1
ATOM 752 C C . ALA A 1 187 ? -38.197 32.312 22.229 1.00 28.63 187 ALA A C 1
ATOM 753 O O . ALA A 1 187 ? -38.341 32.531 21.022 1.00 29.20 187 ALA A O 1
ATOM 755 N N . PHE A 1 188 ? -37.723 31.158 22.690 1.00 24.92 188 PHE A N 1
ATOM 756 C CA . PHE A 1 188 ? -37.314 30.083 21.804 1.00 24.17 188 PHE A CA 1
ATOM 757 C C . PHE A 1 188 ? -38.271 28.903 21.841 1.00 22.97 188 PHE A C 1
ATOM 758 O O . PHE A 1 188 ? -37.940 27.838 21.317 1.00 23.89 188 PHE A O 1
ATOM 766 N N . ARG A 1 189 ? -39.473 29.089 22.397 1.00 26.76 189 ARG A N 1
ATOM 767 C CA . ARG A 1 189 ? -40.412 27.978 22.545 1.00 28.72 189 ARG A CA 1
ATOM 768 C C . ARG A 1 189 ? -40.741 27.306 21.215 1.00 26.08 189 ARG A C 1
ATOM 769 O O . ARG A 1 189 ? -41.056 26.111 21.197 1.00 29.77 189 ARG A O 1
ATOM 777 N N . ASP A 1 190 ? -40.676 28.040 20.100 1.00 26.66 190 ASP A N 1
ATOM 778 C CA . ASP A 1 190 ? -40.898 27.474 18.773 1.00 26.22 190 ASP A CA 1
ATOM 779 C C . ASP A 1 190 ? -39.627 27.435 17.926 1.00 24.77 190 ASP A C 1
ATOM 780 O O . ASP A 1 190 ? -39.701 27.207 16.711 1.00 26.78 190 ASP A O 1
ATOM 785 N N . GLU A 1 191 ? -38.463 27.642 18.536 1.00 21.83 191 GLU A N 1
ATOM 786 C CA . GLU A 1 191 ? -37.195 27.599 17.828 1.00 22.00 191 GLU A CA 1
ATOM 787 C C . GLU A 1 191 ? -36.608 26.193 17.880 1.00 21.71 191 GLU A C 1
ATOM 788 O O . GLU A 1 191 ? -36.894 25.414 18.795 1.00 22.37 191 GLU A O 1
ATOM 794 N N . THR A 1 192 ? -35.788 25.866 16.883 1.00 21.29 192 THR A N 1
ATOM 795 C CA . THR A 1 192 ? -35.074 24.596 16.882 1.00 19.37 192 THR A CA 1
ATOM 796 C C . THR A 1 192 ? -33.847 24.675 17.788 1.00 17.76 192 THR A C 1
ATOM 797 O O . THR A 1 192 ? -33.024 25.586 17.652 1.00 19.71 192 THR A O 1
ATOM 801 N N . PHE A 1 193 ? -33.720 23.719 18.707 1.00 17.60 193 PHE A N 1
ATOM 802 C CA . PHE A 1 193 ? -32.529 23.606 19.547 1.00 15.70 193 PHE A CA 1
ATOM 803 C C . PHE A 1 193 ? -31.595 22.570 18.946 1.00 19.31 193 PHE A C 1
ATOM 804 O O . PHE A 1 193 ? -32.031 21.470 18.583 1.00 22.83 193 PHE A O 1
ATOM 812 N N . LEU A 1 194 ? -30.322 22.936 18.813 1.00 17.05 194 LEU A N 1
ATOM 813 C CA . LEU A 1 194 ? -29.276 21.987 18.466 1.00 16.08 194 LEU A CA 1
ATOM 814 C C . LEU A 1 194 ? -28.631 21.502 19.754 1.00 16.86 194 LEU A C 1
ATOM 815 O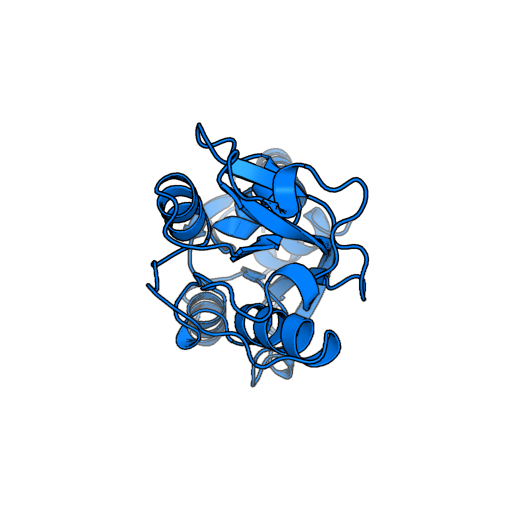 O . LEU A 1 194 ? -28.484 22.263 20.709 1.00 18.37 194 LEU A O 1
ATOM 820 N N . LEU A 1 195 ? -28.230 20.235 19.770 1.00 17.30 195 LEU A N 1
ATOM 821 C CA . LEU A 1 195 ? -27.639 19.666 20.971 1.00 15.44 195 LEU A CA 1
ATOM 822 C C . LEU A 1 195 ? -26.653 18.583 20.565 1.00 15.45 195 LEU A C 1
ATOM 823 O O . LEU A 1 195 ? -26.517 18.245 19.387 1.00 15.62 195 LEU A O 1
ATOM 828 N N . PHE A 1 196 ? -25.938 18.058 21.556 1.00 14.73 196 PHE A N 1
ATOM 829 C CA . PHE A 1 196 ? -25.132 16.861 21.394 1.00 14.69 196 PHE A CA 1
ATOM 830 C C . PHE A 1 196 ? -25.958 15.641 21.788 1.00 16.68 196 PHE A C 1
ATOM 831 O O . PHE A 1 196 ? -26.968 15.767 22.485 1.00 17.33 196 PHE A O 1
ATOM 839 N N . PRO A 1 197 ? -25.565 14.441 21.361 1.00 16.55 197 PRO A N 1
ATOM 840 C CA . PRO A 1 197 ? -26.363 13.248 21.686 1.00 18.25 197 PRO A CA 1
ATOM 841 C C . PRO A 1 197 ? -26.394 13.000 23.190 1.00 18.67 197 PRO A C 1
ATOM 842 O O . PRO A 1 197 ? -25.356 12.982 23.855 1.00 17.54 197 PRO A O 1
ATOM 846 N N . ARG A 1 198 ? -27.606 12.789 23.715 1.00 17.92 198 ARG A N 1
ATOM 847 C CA . ARG A 1 198 ? -27.823 12.664 25.153 1.00 18.67 198 ARG A CA 1
ATOM 848 C C . ARG A 1 198 ? -26.925 11.607 25.794 1.00 18.79 198 ARG A C 1
ATOM 849 O O . ARG A 1 198 ? -26.443 11.796 26.919 1.00 17.00 198 ARG A O 1
ATOM 857 N N . GLU A 1 199 ? -26.674 10.496 25.089 1.00 19.37 199 GLU A N 1
ATOM 858 C CA . GLU A 1 199 ? -26.000 9.355 25.705 1.00 19.62 199 GLU A CA 1
ATOM 859 C C . GLU A 1 199 ? -24.587 9.685 26.178 1.00 20.33 199 GLU A C 1
ATOM 860 O O . GLU A 1 199 ? -24.079 9.001 27.071 1.00 20.40 199 GLU A O 1
ATOM 866 N N . ILE A 1 200 ? -23.943 10.712 25.611 1.00 18.77 200 ILE A N 1
ATOM 867 C CA . ILE A 1 200 ? -22.568 11.033 26.000 1.00 19.41 200 ILE A CA 1
ATOM 868 C C . ILE A 1 200 ? -22.487 11.803 27.311 1.00 17.96 200 ILE A C 1
ATOM 869 O O . ILE A 1 200 ? -21.416 11.851 27.928 1.00 17.16 200 ILE A O 1
ATOM 874 N N . GLY A 1 201 ? -23.581 12.415 27.748 1.00 17.73 201 GLY A N 1
ATOM 875 C CA . GLY A 1 201 ? -23.583 13.280 28.913 1.00 16.56 201 GLY A CA 1
ATOM 876 C C . GLY A 1 201 ? -25.013 13.551 29.329 1.00 18.70 201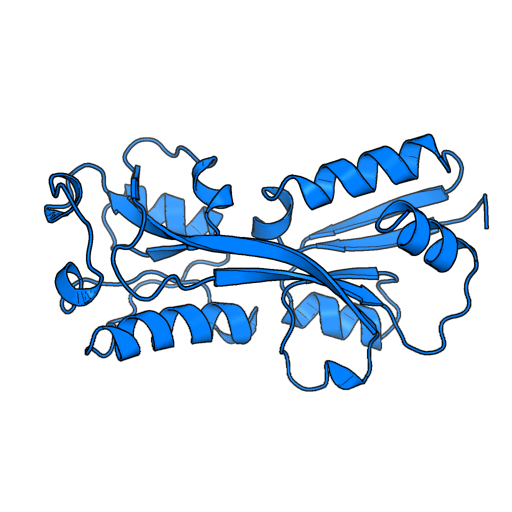 GLY A C 1
ATOM 877 O O . GLY A 1 201 ? -25.596 14.585 28.984 1.00 18.25 201 GLY A O 1
ATOM 878 N N . LEU A 1 202 ? -25.600 12.602 30.059 1.00 19.56 202 LEU A N 1
ATOM 879 C CA . LEU A 1 202 ? -27.034 12.664 30.328 1.00 21.77 202 LEU A CA 1
ATOM 880 C C . LEU A 1 202 ? -27.385 13.8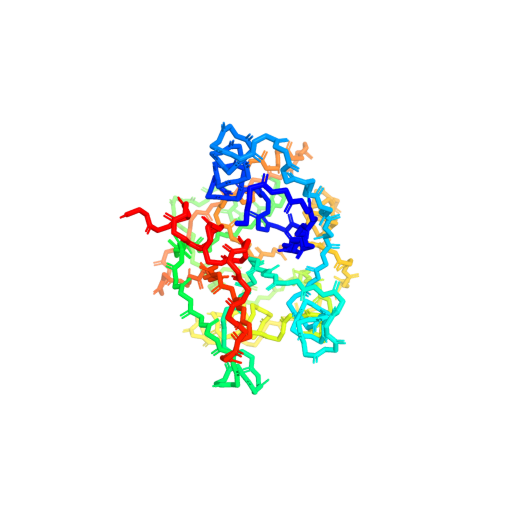70 31.183 1.00 19.69 202 LEU A C 1
ATOM 881 O O . LEU A 1 202 ? -28.412 14.521 30.959 1.00 20.70 202 LEU A O 1
ATOM 886 N N . THR A 1 203 ? -26.552 14.171 32.180 1.00 19.68 203 THR A N 1
ATOM 887 C CA . THR A 1 203 ? -26.890 15.222 33.136 1.00 18.85 203 THR A CA 1
ATOM 888 C C . THR A 1 203 ? -26.945 16.584 32.460 1.00 18.90 203 THR A C 1
ATOM 889 O O . THR A 1 203 ? -27.936 17.313 32.595 1.00 21.42 203 THR A O 1
ATOM 893 N N . LEU A 1 204 ? -25.902 16.939 31.707 1.00 18.81 204 LEU A N 1
ATOM 894 C CA . LEU A 1 204 ? -25.909 18.230 31.028 1.00 18.94 204 LEU A CA 1
ATOM 895 C C . LEU A 1 204 ? -27.029 18.301 29.996 1.00 18.99 204 LEU A C 1
ATOM 896 O O . LEU A 1 204 ? -27.748 19.304 29.924 1.00 19.20 204 LEU A O 1
ATOM 901 N N . TYR A 1 205 ? -27.201 17.243 29.199 1.00 17.43 205 TYR A N 1
ATOM 902 C CA . TYR A 1 205 ? -28.295 17.214 28.231 1.00 18.96 205 TYR A CA 1
ATOM 903 C C . TYR A 1 205 ? -29.637 17.428 28.922 1.00 19.42 205 TYR A C 1
ATOM 904 O O . TYR A 1 205 ? -30.429 18.291 28.518 1.00 19.48 205 TYR A O 1
ATOM 913 N N . ASP A 1 206 ? -29.897 16.668 29.994 1.00 21.51 206 ASP A N 1
ATOM 914 C CA . ASP A 1 206 ? -31.187 16.765 30.675 1.00 23.00 206 ASP A CA 1
ATOM 915 C C . ASP A 1 206 ? -31.387 18.136 31.312 1.00 20.75 206 ASP A C 1
ATOM 916 O O . ASP A 1 206 ? -32.522 18.628 31.373 1.00 25.33 206 ASP A O 1
ATOM 921 N N . SER A 1 207 ? -30.309 18.785 31.754 1.00 20.46 207 SER A N 1
ATOM 922 C CA . SER A 1 207 ? -30.450 20.116 32.332 1.00 22.05 207 SER A CA 1
ATOM 923 C C . SER A 1 207 ? -30.843 21.144 31.278 1.00 24.44 207 SER A C 1
ATOM 924 O O . SER A 1 207 ? -31.503 22.138 31.604 1.00 26.32 207 SER A O 1
ATOM 927 N N . VAL A 1 208 ? -30.443 20.934 30.022 1.00 20.94 208 VAL A N 1
ATOM 928 C CA . VAL A 1 208 ? -30.898 21.812 28.949 1.00 22.92 208 VAL A CA 1
ATOM 929 C C . VAL A 1 208 ? -32.390 21.614 28.715 1.00 24.06 208 VAL A C 1
ATOM 930 O O . VAL A 1 208 ? -33.152 22.582 28.610 1.00 22.31 208 VAL A O 1
ATOM 934 N N . ILE A 1 209 ? -32.834 20.355 28.653 1.00 21.71 209 ILE A N 1
ATOM 935 C CA . ILE A 1 209 ? -34.251 20.083 28.416 1.00 23.74 209 ILE A CA 1
ATOM 936 C C . ILE A 1 209 ? -35.093 20.647 29.552 1.00 26.30 209 ILE A C 1
ATOM 937 O O . ILE A 1 209 ? -36.120 21.293 29.321 1.00 28.82 209 ILE A O 1
ATOM 942 N N . GLU A 1 210 ? -34.674 20.406 30.799 1.00 27.61 210 GLU A N 1
ATOM 943 C CA . GLU A 1 210 ? -35.457 20.882 31.933 1.00 31.63 210 GLU A CA 1
ATOM 944 C C . GLU A 1 210 ? -35.512 22.405 31.993 1.00 30.93 210 GLU A C 1
ATOM 945 O O . GLU A 1 210 ? -36.550 22.964 32.368 1.00 33.36 210 GLU A O 1
ATOM 951 N N . SER A 1 211 ? -34.420 23.087 31.629 1.00 27.90 211 SER A N 1
ATOM 952 C CA . SER A 1 211 ? -34.443 24.547 31.534 1.00 29.02 211 SER A CA 1
ATOM 953 C C . SER A 1 211 ? -35.591 25.024 30.651 1.00 30.75 211 SER A C 1
ATOM 954 O O . SER A 1 211 ? -36.328 25.951 31.009 1.00 30.79 211 SER A O 1
ATOM 957 N N . CYS A 1 212 ? -35.755 24.395 29.485 1.00 26.54 212 CYS A N 1
ATOM 958 C CA . CYS A 1 212 ? -36.864 24.742 28.601 1.00 28.91 212 CYS A CA 1
ATOM 959 C C . CYS A 1 212 ? -38.203 24.383 29.228 1.00 31.83 212 CYS A C 1
ATOM 960 O O . CYS A 1 212 ? -39.182 25.129 29.085 1.00 30.10 212 CYS A O 1
ATOM 963 N N . ARG A 1 213 ? -38.269 23.235 29.909 1.00 30.45 213 ARG A N 1
ATOM 964 C CA . ARG A 1 213 ? -39.496 22.842 30.594 1.00 33.44 213 ARG A CA 1
ATOM 965 C C . ARG A 1 213 ? -39.850 23.827 31.699 1.00 33.03 213 ARG A C 1
ATOM 966 O O . ARG A 1 213 ? -41.024 24.178 31.873 1.00 36.39 213 ARG A O 1
ATOM 974 N N . THR A 1 214 ? -38.849 24.281 32.456 1.00 31.78 214 THR A N 1
ATOM 975 C CA . THR A 1 214 ? -39.086 25.294 33.482 1.00 34.72 214 THR A CA 1
ATOM 976 C C . THR A 1 214 ? -39.604 26.588 32.865 1.00 35.90 214 THR A C 1
ATOM 977 O O . THR A 1 214 ? -40.377 27.318 33.500 1.00 34.77 214 THR A O 1
ATOM 981 N N . ALA A 1 215 ? -39.205 26.880 31.628 1.00 34.41 215 ALA A N 1
ATOM 982 C CA . ALA A 1 215 ? -39.707 28.041 30.902 1.00 33.60 215 ALA A CA 1
ATOM 983 C C . ALA A 1 215 ? -41.070 27.800 30.271 1.00 33.78 215 ALA A C 1
ATOM 984 O O . ALA A 1 215 ? -41.631 28.727 29.675 1.00 33.29 215 ALA A O 1
ATOM 986 N N . GLY A 1 216 ? -41.605 26.589 30.370 1.00 33.48 216 GLY A N 1
ATOM 987 C CA . GLY A 1 216 ? -42.959 26.311 29.948 1.00 35.01 216 GLY A CA 1
ATOM 988 C C . GLY A 1 216 ? -43.135 25.689 28.580 1.00 32.54 216 GLY A C 1
ATOM 989 O O . GLY A 1 216 ? -44.244 25.748 28.037 1.00 37.64 216 GLY A O 1
ATOM 990 N N . PHE A 1 217 ? -42.092 25.100 27.999 1.00 32.88 217 PHE A N 1
ATOM 991 C CA . PHE A 1 217 ? -42.239 24.482 26.690 1.00 30.39 217 PHE A CA 1
ATOM 992 C C . PHE A 1 217 ? -41.378 23.233 26.578 1.00 31.39 217 PHE A C 1
ATOM 993 O O . PHE A 1 217 ? -40.362 23.084 27.262 1.00 30.80 217 PHE A O 1
ATOM 1001 N N . GLU A 1 218 ? -41.823 22.326 25.713 1.00 32.76 218 GLU A N 1
ATOM 1002 C CA . GLU A 1 218 ? -41.013 21.191 25.310 1.00 32.75 218 GLU A CA 1
ATOM 1003 C C . GLU A 1 218 ? -40.163 21.617 24.123 1.00 28.63 218 GLU A C 1
ATOM 1004 O O . GLU A 1 218 ? -40.722 22.027 23.096 1.00 28.87 218 GLU A O 1
ATOM 1010 N N . PRO A 1 219 ? -38.838 21.555 24.208 1.00 26.79 219 PRO A N 1
ATOM 1011 C CA . PRO A 1 219 ? -38.021 22.071 23.107 1.00 25.22 219 PRO A CA 1
ATOM 1012 C C . PRO A 1 219 ? -38.042 21.117 21.931 1.00 24.00 219 PRO A C 1
ATOM 1013 O O . PRO A 1 219 ? -38.101 19.896 22.093 1.00 28.59 219 PRO A O 1
ATOM 1017 N N . THR A 1 220 ? -38.020 21.688 20.735 1.00 21.59 220 THR A N 1
ATOM 1018 C CA . THR A 1 220 ? -37.842 20.917 19.518 1.00 20.47 220 THR A CA 1
ATOM 1019 C C . THR A 1 220 ? -36.346 20.782 19.278 1.00 21.27 220 THR A C 1
ATOM 1020 O O . THR A 1 220 ? -35.640 21.789 19.151 1.00 21.54 220 THR A O 1
ATOM 1024 N N . ILE A 1 221 ? -35.866 19.548 19.229 1.00 20.61 221 ILE A N 1
ATOM 1025 C CA . ILE A 1 221 ? -34.447 19.267 19.049 1.00 20.19 221 ILE A CA 1
ATOM 1026 C C . ILE A 1 221 ? -34.215 18.961 17.580 1.00 20.02 221 ILE A C 1
ATOM 1027 O O . ILE A 1 221 ? -34.846 18.057 17.011 1.00 20.48 221 ILE A O 1
ATOM 1032 N N . GLY A 1 222 ? -33.327 19.723 16.958 1.00 19.30 222 GLY A N 1
ATOM 1033 C CA . GLY A 1 222 ? -32.983 19.456 15.580 1.00 19.59 222 GLY A CA 1
ATOM 1034 C C . GLY A 1 222 ? -31.714 18.644 15.431 1.00 17.59 222 GLY A C 1
ATOM 1035 O O . GLY A 1 222 ? -31.514 17.635 16.119 1.00 19.13 222 GLY A O 1
ATOM 1036 N N . GLN A 1 223 ? -30.845 19.100 14.536 1.00 18.62 223 GLN A N 1
ATOM 1037 C CA . GLN A 1 223 ? -29.605 18.395 14.239 1.00 17.90 223 GLN A CA 1
ATOM 1038 C C . GLN A 1 223 ? -28.752 18.196 15.485 1.00 19.09 223 GLN A C 1
ATOM 1039 O O . GLN A 1 223 ? -28.477 19.142 16.234 1.00 18.05 223 GLN A O 1
ATOM 1045 N N . LEU A 1 224 ? -28.322 16.961 15.699 1.00 16.62 224 LEU A N 1
ATOM 1046 C CA . LEU A 1 224 ? -27.358 16.665 16.751 1.00 17.00 224 LEU A CA 1
ATOM 1047 C C . LEU A 1 224 ? -25.950 16.762 16.184 1.00 16.85 224 LEU A C 1
ATOM 1048 O O . LEU A 1 224 ? -25.685 16.345 15.055 1.00 16.88 224 LEU A O 1
ATOM 1053 N N . ALA A 1 225 ? -25.047 17.327 16.962 1.00 14.81 225 ALA A N 1
ATOM 1054 C CA . ALA A 1 225 ? -23.646 17.374 16.591 1.00 16.33 225 ALA A CA 1
ATOM 1055 C C . ALA A 1 225 ? -22.815 16.819 17.740 1.00 16.19 225 ALA A C 1
ATOM 1056 O O . ALA A 1 225 ? -23.293 16.758 18.880 1.00 16.37 225 A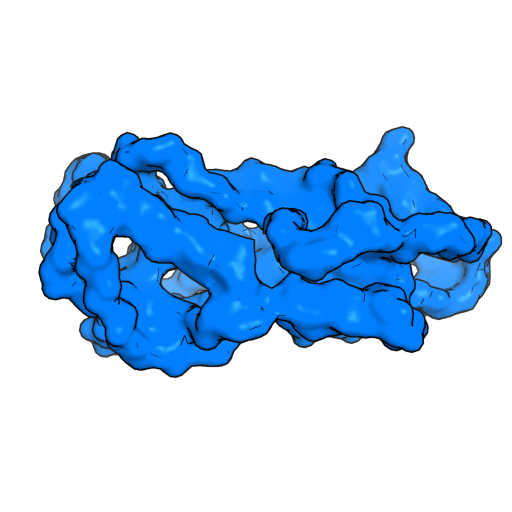LA A O 1
ATOM 1058 N N . PRO A 1 226 ? -21.582 16.365 17.474 1.00 15.44 226 PRO A N 1
ATOM 1059 C CA . PRO A 1 226 ? -20.909 15.495 18.457 1.00 16.89 226 PRO A CA 1
ATOM 1060 C C . PRO A 1 226 ? -20.536 16.169 19.762 1.00 16.84 226 PRO A C 1
ATOM 1061 O O . PRO A 1 226 ? -20.604 15.528 20.823 1.00 17.23 226 PRO A O 1
ATOM 1065 N N . GLN A 1 227 ? -20.089 17.416 19.676 1.00 15.57 227 GLN A N 1
ATOM 1066 C CA . GLN A 1 227 ? -19.644 18.155 20.872 1.00 13.39 227 GLN A CA 1
ATOM 1067 C C . GLN A 1 227 ? -20.266 19.548 20.904 1.00 14.12 227 GLN A C 1
ATOM 1068 O O . GLN A 1 227 ? -20.776 19.976 19.929 1.00 14.14 227 GLN A O 1
ATOM 1074 N N . ILE A 1 228 ? -20.145 20.236 22.022 1.00 14.35 228 ILE A N 1
ATOM 1075 C CA . ILE A 1 228 ? -20.754 21.578 22.109 1.00 14.05 228 ILE A CA 1
ATOM 1076 C C . ILE A 1 228 ? -20.075 22.524 21.115 1.00 13.86 228 ILE A C 1
ATOM 1077 O O . ILE A 1 228 ? -20.728 23.287 20.529 1.00 13.91 228 ILE A O 1
ATOM 1082 N N . ALA A 1 229 ? -18.771 22.416 20.937 1.00 13.85 229 ALA A N 1
ATOM 1083 C CA . ALA A 1 229 ? -18.127 23.270 19.920 1.00 12.64 229 ALA A CA 1
ATOM 1084 C C . ALA A 1 229 ? -18.708 22.986 18.531 1.00 14.39 229 ALA A C 1
ATOM 1085 O O . ALA A 1 229 ? -18.850 23.910 17.794 1.00 15.70 229 ALA A O 1
ATOM 1087 N N . SER A 1 230 ? -18.947 21.723 18.202 1.00 14.26 230 SER A N 1
ATOM 1088 C CA . SER A 1 230 ? -19.582 21.376 16.901 1.00 13.41 230 SER A CA 1
ATOM 1089 C C . SER A 1 230 ? -20.969 22.027 16.787 1.00 13.21 230 SER A C 1
ATOM 1090 O O . SER A 1 230 ? -21.290 22.592 15.778 1.00 13.42 230 SER A O 1
ATOM 1093 N N . VAL A 1 231 ? -21.738 21.949 17.861 1.00 13.77 231 VAL A N 1
ATOM 1094 C CA . VAL A 1 231 ? -23.078 22.585 17.902 1.00 13.26 231 VAL A CA 1
ATOM 1095 C C . VAL A 1 231 ? -22.955 24.091 17.643 1.00 15.38 231 VAL A C 1
ATOM 1096 O O . VAL A 1 231 ? -23.740 24.630 16.925 1.00 13.63 231 VAL A O 1
ATOM 1100 N N . ILE A 1 232 ? -21.993 24.747 18.281 1.00 13.55 232 ILE A N 1
ATOM 1101 C CA . ILE A 1 232 ? -21.835 26.216 18.104 1.00 13.42 232 ILE A CA 1
ATOM 1102 C C . ILE A 1 232 ? -21.567 26.537 16.630 1.00 13.82 232 ILE A C 1
ATOM 1103 O O . ILE A 1 232 ? -22.088 27.489 16.129 1.00 13.88 232 ILE A O 1
ATOM 1108 N N . ASN A 1 233 ? -20.736 25.733 15.991 1.00 12.68 233 ASN A N 1
ATOM 1109 C CA . ASN A 1 233 ? -20.464 25.989 14.580 1.00 12.95 233 ASN A CA 1
ATOM 1110 C C . ASN A 1 233 ? -21.714 25.830 13.721 1.00 13.21 233 ASN A C 1
ATOM 1111 O O . ASN A 1 233 ? -21.886 26.568 12.741 1.00 14.81 233 ASN A O 1
ATOM 1116 N N . LEU A 1 234 ? -22.612 24.903 14.076 1.00 13.08 234 LEU A N 1
ATOM 1117 C CA . LEU A 1 234 ? -23.862 24.783 13.326 1.00 12.43 234 LEU A CA 1
ATOM 1118 C C . LEU A 1 234 ? -24.825 25.922 13.640 1.00 14.74 234 LEU A C 1
ATOM 1119 O O . LEU A 1 234 ? -25.637 26.296 12.785 1.00 15.37 234 LEU A O 1
ATOM 1124 N N . VAL A 1 235 ? -24.757 26.472 14.853 1.00 13.56 235 VAL A N 1
ATOM 1125 C CA . VAL A 1 235 ? -25.530 27.664 15.181 1.00 12.23 235 VAL A CA 1
ATOM 1126 C C . VAL A 1 235 ? -25.124 28.825 14.283 1.00 13.72 235 VAL A C 1
ATOM 1127 O O . VAL A 1 235 ? -25.972 29.614 13.833 1.00 14.60 235 VAL A O 1
ATOM 1131 N N . ALA A 1 236 ? -23.819 28.945 13.997 1.00 13.59 236 ALA A N 1
ATOM 1132 C CA . ALA A 1 236 ? -23.356 29.970 13.065 1.00 13.58 236 ALA A CA 1
ATOM 1133 C C . ALA A 1 236 ? -24.052 29.849 11.715 1.00 15.13 236 ALA A C 1
ATOM 1134 O O . ALA A 1 236 ? -24.330 30.863 11.063 1.00 16.59 236 ALA A O 1
ATOM 1136 N N . ALA A 1 237 ? -24.320 28.614 11.265 1.00 14.36 237 ALA A N 1
ATOM 1137 C CA . ALA A 1 237 ? -25.065 28.376 10.028 1.00 14.15 237 ALA A CA 1
ATOM 1138 C C . ALA A 1 237 ? -26.582 28.458 10.214 1.00 15.27 237 ALA A C 1
ATOM 1139 O O . ALA A 1 237 ? -27.342 27.968 9.349 1.00 16.50 237 ALA A O 1
ATOM 1141 N N . GLU A 1 238 ? -27.030 29.066 11.315 1.00 14.84 238 GLU A N 1
ATOM 1142 C CA . GLU A 1 238 ? -28.439 29.413 11.523 1.00 16.51 238 GLU A CA 1
ATOM 1143 C C . GLU A 1 238 ? -29.337 28.184 11.606 1.00 19.71 238 GLU A C 1
ATOM 1144 O O . GLU A 1 238 ? -30.521 28.244 11.256 1.00 19.72 238 GLU A O 1
ATOM 1150 N N . MET A 1 239 ? -28.791 27.055 12.068 1.00 15.76 239 MET A N 1
ATOM 1151 C CA . MET A 1 239 ? -29.585 25.834 12.128 1.00 16.25 239 MET A CA 1
ATOM 1152 C C . MET A 1 239 ? -30.439 25.755 13.382 1.00 18.07 239 MET A C 1
ATOM 1153 O O . MET A 1 239 ? -31.350 24.921 13.448 1.00 20.78 239 MET A O 1
ATOM 1158 N N . GLY A 1 240 ? -30.203 26.640 14.335 1.00 17.38 240 GLY A N 1
ATOM 1159 C CA . GLY A 1 240 ? -30.985 26.691 15.550 1.00 18.68 240 GLY A CA 1
ATOM 1160 C C . GLY A 1 240 ? -30.212 27.443 16.618 1.00 17.21 240 GLY A C 1
ATOM 1161 O O . GLY A 1 240 ? -29.290 28.202 16.315 1.00 16.09 240 GLY A O 1
ATOM 1162 N N . VAL A 1 241 ? -30.613 27.209 17.864 1.00 16.76 241 VAL A N 1
ATOM 1163 C CA . VAL A 1 241 ? -29.965 27.794 19.030 1.00 15.50 241 VAL A CA 1
ATOM 1164 C C . VAL A 1 241 ? -29.535 26.656 19.952 1.00 14.92 241 VAL A C 1
ATOM 1165 O O . VAL A 1 241 ? -29.909 25.503 19.760 1.00 15.04 241 VAL A O 1
ATOM 1169 N N . SER A 1 242 ? -28.742 26.989 20.969 1.00 14.57 242 SER A N 1
ATOM 1170 C CA . SER A 1 242 ? -28.409 25.989 21.980 1.00 14.35 242 SER A CA 1
ATOM 1171 C C . SER A 1 242 ? -28.196 26.675 23.318 1.00 15.27 242 SER A C 1
ATOM 1172 O O . SER A 1 242 ? -28.232 27.904 23.428 1.00 15.34 242 SER A O 1
ATOM 1175 N N . ILE A 1 243 ? -27.974 25.860 24.344 1.00 15.26 243 ILE A N 1
ATOM 1176 C CA . ILE A 1 243 ? -27.660 26.337 25.681 1.00 15.23 243 ILE A CA 1
ATOM 1177 C C . ILE A 1 243 ? -26.358 25.674 26.096 1.00 15.04 243 ILE A C 1
ATOM 1178 O O . ILE A 1 243 ? -26.213 24.454 25.964 1.00 17.31 243 ILE A O 1
ATOM 1183 N N . VAL A 1 244 ? -25.411 26.473 26.571 1.00 13.77 244 VAL A N 1
ATOM 1184 C CA . VAL A 1 244 ? -24.033 26.014 26.754 1.00 14.62 244 VAL A CA 1
ATOM 1185 C C . VAL A 1 244 ? -23.488 26.530 28.074 1.00 16.68 244 VAL A C 1
ATOM 1186 O O . VAL A 1 244 ? -23.956 27.549 28.609 1.00 15.01 244 VAL A O 1
ATOM 1190 N N . PRO A 1 245 ? -22.486 25.850 28.640 1.00 15.47 245 PRO A N 1
ATOM 1191 C CA . PRO A 1 245 ? -21.766 26.420 29.786 1.00 15.55 245 PRO A CA 1
ATOM 1192 C C . PRO A 1 245 ? -21.205 27.787 29.422 1.00 15.52 245 PRO A C 1
ATOM 1193 O O . PRO A 1 245 ? -20.721 27.993 28.307 1.00 15.16 245 PRO A O 1
ATOM 1197 N N . ALA A 1 246 ? -21.296 28.730 30.368 1.00 15.68 246 ALA A N 1
ATOM 1198 C CA . ALA A 1 246 ? -20.894 30.113 30.109 1.00 15.99 246 ALA A CA 1
ATOM 1199 C C . ALA A 1 246 ? -19.486 30.231 29.543 1.00 15.06 246 ALA A C 1
ATOM 1200 O O . ALA A 1 246 ? -19.230 31.106 28.706 1.00 15.59 246 ALA A O 1
ATOM 1202 N N . SER A 1 247 ? -18.549 29.383 29.996 1.00 14.73 247 SER A N 1
ATOM 1203 C CA . SER A 1 247 ? -17.181 29.471 29.485 1.00 13.24 247 SER A CA 1
ATOM 1204 C C . SER A 1 247 ? -17.078 29.140 27.998 1.00 13.98 247 SER A C 1
ATOM 1205 O O . SER A 1 247 ? -16.073 29.493 27.370 1.00 14.14 247 SER A O 1
ATOM 1208 N N . MET A 1 248 ? -18.087 28.488 27.405 1.00 12.47 248 MET A N 1
ATOM 1209 C CA . MET A 1 248 ? -18.055 28.311 25.958 1.00 13.41 248 MET A CA 1
ATOM 1210 C C . MET A 1 248 ? -18.251 29.614 25.205 1.00 13.50 248 MET A C 1
ATOM 1211 O O . MET A 1 248 ? -18.089 29.619 23.978 1.00 13.97 248 MET A O 1
ATOM 1216 N N . SER A 1 249 ? -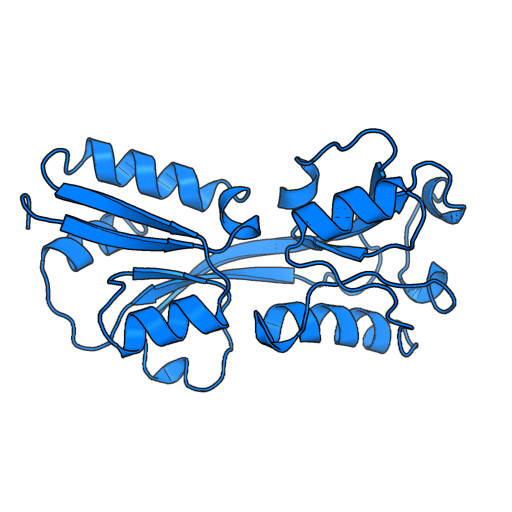18.584 30.715 25.900 1.00 14.21 249 SER A N 1
ATOM 1217 C CA . SER A 1 249 ? -18.665 32.020 25.243 1.00 14.50 249 SER A CA 1
ATOM 1218 C C . SER A 1 249 ? -17.313 32.514 24.752 1.00 14.86 249 SER A C 1
ATOM 1219 O O . SER A 1 249 ? -17.267 33.489 23.997 1.00 16.98 249 SER A O 1
ATOM 1222 N N . GLN A 1 250 ? -16.224 31.850 25.139 1.00 14.31 250 GLN A N 1
ATOM 1223 C CA . GLN A 1 250 ? -14.926 32.103 24.536 1.00 15.78 250 GLN A CA 1
ATOM 1224 C C . GLN A 1 250 ? -14.854 31.610 23.101 1.00 15.28 250 GLN A C 1
ATOM 1225 O O . GLN A 1 250 ? -13.923 31.995 22.389 1.00 15.84 250 GLN A O 1
ATOM 1231 N N . VAL A 1 251 ? -15.801 30.776 22.675 1.00 14.27 251 VAL A N 1
ATOM 1232 C CA . VAL A 1 251 ? -15.745 30.155 21.343 1.00 15.67 251 VAL A CA 1
ATOM 1233 C C . VAL A 1 251 ? -16.472 31.108 20.409 1.00 14.40 251 VAL A C 1
ATOM 1234 O O . VAL A 1 251 ? -17.665 30.976 20.103 1.00 16.26 251 VAL A O 1
ATOM 1238 N N . LYS A 1 252 ? -15.738 32.122 19.950 1.00 14.37 252 LYS A N 1
ATOM 1239 C CA . LYS A 1 252 ? -16.296 33.240 19.191 1.00 15.30 252 LYS A CA 1
ATOM 1240 C C . LYS A 1 252 ? -16.327 32.910 17.702 1.00 15.87 252 LYS A C 1
ATOM 1241 O O . LYS A 1 252 ? -15.713 33.584 16.871 1.00 15.98 252 LYS A O 1
ATOM 1247 N N . VAL A 1 253 ? -17.057 31.848 17.370 1.00 14.41 253 VAL A N 1
ATOM 1248 C CA . VAL A 1 253 ? -17.270 31.539 15.964 1.00 14.72 253 VAL A CA 1
ATOM 1249 C C . VAL A 1 253 ? -17.938 32.732 15.297 1.00 15.70 253 VAL A C 1
ATOM 1250 O O . VAL A 1 253 ? -18.864 33.344 15.850 1.00 16.64 253 VAL A O 1
ATOM 1254 N N . ILE A 1 254 ? -17.449 33.096 14.108 1.00 15.47 254 ILE A N 1
ATOM 1255 C CA . ILE A 1 254 ? -18.000 34.256 13.412 1.00 16.26 254 ILE A CA 1
ATOM 1256 C C . ILE A 1 254 ? -19.483 34.043 13.163 1.00 14.15 254 ILE A C 1
ATOM 1257 O O . ILE A 1 254 ? -19.895 33.003 12.642 1.00 14.66 254 ILE A O 1
ATOM 1262 N N . GLY A 1 255 ? -20.297 35.007 13.579 1.00 16.42 255 GLY A N 1
ATOM 1263 C CA . GLY A 1 255 ? -21.722 34.937 13.340 1.00 19.50 255 GLY A CA 1
ATOM 1264 C C . GLY A 1 255 ? -22.563 34.370 14.463 1.00 16.95 255 GLY A C 1
ATOM 1265 O O . GLY A 1 255 ? -23.770 34.191 14.268 1.00 16.62 255 GLY A O 1
ATOM 1266 N N . VAL A 1 256 ? -21.978 34.079 15.630 1.00 16.11 256 VAL A N 1
ATOM 1267 C CA . VAL A 1 256 ? -22.755 33.667 16.797 1.00 14.29 256 VAL A CA 1
ATOM 1268 C C . VAL A 1 256 ? -22.620 34.720 17.884 1.00 14.98 256 VAL A C 1
ATOM 1269 O O . VAL A 1 256 ? -21.631 35.461 17.947 1.00 17.00 256 VAL A O 1
ATOM 1273 N N . VAL A 1 257 ? -23.626 34.772 18.753 1.00 15.66 257 VAL A N 1
ATOM 1274 C CA . VAL A 1 257 ? -23.583 35.581 19.965 1.00 15.03 257 VAL A CA 1
ATOM 1275 C C . VAL A 1 257 ? -24.032 34.740 21.150 1.00 15.57 257 VAL A C 1
ATOM 1276 O O . VAL A 1 257 ? -24.816 33.794 21.010 1.00 16.78 257 VAL A O 1
ATOM 1280 N N . TYR A 1 258 ? -23.532 35.109 22.325 1.00 15.37 258 TYR A N 1
ATOM 1281 C CA . TYR A 1 258 ? -23.884 34.479 23.592 1.00 15.37 258 TYR A CA 1
ATOM 1282 C C . TYR A 1 258 ? -24.619 35.488 24.461 1.00 16.22 258 TYR A C 1
ATOM 1283 O O . TYR A 1 258 ? -24.219 36.654 24.541 1.00 18.54 258 TYR A O 1
ATOM 1292 N N . ARG A 1 259 ? -25.704 35.039 25.096 1.00 16.96 259 ARG A N 1
ATOM 1293 C CA . ARG A 1 259 ? -26.493 35.890 25.975 1.00 17.88 259 ARG A CA 1
ATOM 1294 C C . ARG A 1 259 ? -26.803 35.157 27.273 1.00 18.63 259 ARG A C 1
ATOM 1295 O O . ARG A 1 259 ? -27.052 33.945 27.277 1.00 19.78 259 ARG A O 1
ATOM 1303 N N . HIS A 1 260 ? -26.794 35.898 28.379 1.00 21.11 260 HIS A N 1
ATOM 1304 C CA . HIS A 1 260 ? -27.235 35.321 29.637 1.00 24.13 260 HIS A CA 1
ATOM 1305 C C . HIS A 1 260 ? -28.744 35.125 29.619 1.00 23.74 260 HIS A C 1
ATOM 1306 O O . HIS A 1 260 ? -29.475 35.807 28.893 1.00 26.71 260 HIS A O 1
ATOM 1313 N N . ILE A 1 261 ? -29.205 34.165 30.412 1.00 24.98 261 ILE A N 1
ATOM 1314 C CA . ILE A 1 261 ? -30.601 33.750 30.439 1.00 27.56 261 ILE A CA 1
ATOM 1315 C C . ILE A 1 261 ? -31.304 34.447 31.591 1.00 32.42 261 ILE A C 1
ATOM 1316 O O . ILE A 1 261 ? -30.847 34.380 32.737 1.00 28.95 261 ILE A O 1
ATOM 1321 N N . ALA A 1 262 ? -32.424 35.107 31.288 1.00 33.86 262 ALA A N 1
ATOM 1322 C CA . ALA A 1 262 ? -33.150 35.845 32.321 1.00 40.36 262 ALA A CA 1
ATOM 1323 C C . ALA A 1 262 ? -33.829 34.901 33.313 1.00 37.70 262 ALA A C 1
ATOM 1324 O O . ALA A 1 262 ? -34.058 35.264 34.477 1.00 42.95 262 ALA A O 1
ATOM 1326 N N . ASP A 1 263 ? -34.126 33.674 32.886 1.00 38.68 263 ASP A N 1
ATOM 1327 C CA . ASP A 1 263 ? -34.788 32.726 33.771 1.00 41.06 263 ASP A CA 1
ATOM 1328 C C . ASP A 1 263 ? -33.822 32.009 34.711 1.00 38.12 263 ASP A C 1
ATOM 1329 O O . ASP A 1 263 ? -32.603 31.979 34.519 1.00 40.51 263 ASP A O 1
ATOM 1334 N N . GLN A 1 264 ? -34.414 31.416 35.743 1.00 38.15 264 GLN A N 1
ATOM 1335 C CA . GLN A 1 264 ? -33.955 30.161 36.329 1.00 42.95 264 GLN A CA 1
ATOM 1336 C C . GLN A 1 264 ? -32.562 30.178 36.940 1.00 43.98 264 GLN A C 1
ATOM 1337 O O . GLN A 1 264 ? -32.377 29.719 38.071 1.00 49.06 264 GLN A O 1
ATOM 1343 N N . THR A 1 265 ? -31.576 30.659 36.180 1.00 40.93 265 THR A N 1
ATOM 1344 C CA . THR A 1 265 ? -30.152 30.442 36.400 1.00 34.99 265 THR A CA 1
ATOM 1345 C C . THR A 1 265 ? -29.819 28.952 36.330 1.00 36.26 265 THR A C 1
ATOM 1346 O O . THR A 1 265 ? -29.491 28.315 37.340 1.00 37.83 265 THR A O 1
ATOM 1350 N N . PRO A 1 266 ? -29.909 28.363 35.143 1.00 34.59 266 PRO A N 1
ATOM 1351 C CA . PRO A 1 266 ? -29.461 26.979 34.963 1.00 34.06 266 PRO A CA 1
ATOM 1352 C C . PRO A 1 266 ? -27.945 26.951 35.020 1.00 30.06 266 PRO A C 1
ATOM 1353 O O . PRO A 1 266 ? -27.294 27.850 34.487 1.00 29.26 266 PRO A O 1
ATOM 1357 N N . THR A 1 267 ? -27.382 25.947 35.695 1.00 31.73 267 THR A N 1
ATOM 1358 C CA . THR A 1 267 ? -25.933 25.889 35.885 1.00 30.01 267 THR A CA 1
ATOM 1359 C C . THR A 1 267 ? -25.345 24.582 35.388 1.00 28.26 267 THR A C 1
ATOM 1360 O O . THR A 1 267 ? -25.927 23.506 35.562 1.00 28.93 267 THR A O 1
ATOM 1364 N N . ALA A 1 268 ? -24.177 24.706 34.773 1.00 20.23 268 ALA A N 1
ATOM 1365 C CA . ALA A 1 268 ? -23.351 23.585 34.364 1.00 19.91 268 ALA A CA 1
ATOM 1366 C C . ALA A 1 268 ? -22.291 23.375 35.430 1.00 18.85 268 ALA A C 1
ATOM 1367 O O . ALA A 1 268 ? -21.678 24.336 35.905 1.00 19.11 268 ALA A O 1
ATOM 1369 N N . LYS A 1 269 ? -22.070 22.123 35.786 1.00 19.10 269 LYS A N 1
ATOM 1370 C CA . LYS A 1 269 ? -21.261 21.761 36.937 1.00 20.54 269 LYS A CA 1
ATOM 1371 C C . LYS A 1 269 ? -20.088 20.899 36.502 1.00 18.19 269 LYS A C 1
ATOM 1372 O O . LYS A 1 269 ? -20.232 20.040 35.630 1.00 19.33 269 LYS A O 1
ATOM 1378 N N . LEU A 1 270 ? -18.939 21.135 37.128 1.00 18.50 270 LEU A N 1
ATOM 1379 C CA . LEU A 1 270 ? -17.723 20.375 36.878 1.00 17.76 270 LEU A CA 1
ATOM 1380 C C . LEU A 1 270 ? -17.172 19.883 38.207 1.00 19.26 270 LEU A C 1
ATOM 1381 O O . LEU A 1 270 ? -16.979 20.674 39.139 1.00 20.76 270 LEU A O 1
ATOM 1386 N N . ALA A 1 271 ? -16.931 18.580 38.299 1.00 17.18 271 ALA A N 1
ATOM 1387 C CA . ALA A 1 271 ? -16.357 17.983 39.494 1.00 17.43 271 ALA A CA 1
ATOM 1388 C C . ALA A 1 271 ? -15.130 17.160 39.134 1.00 18.29 271 ALA A C 1
ATOM 1389 O O . ALA A 1 271 ? -15.018 16.620 38.030 1.00 17.68 271 ALA A O 1
ATOM 1391 N N . LEU A 1 272 ? -14.211 17.057 40.090 1.00 18.28 272 LEU A N 1
ATOM 1392 C CA . LEU A 1 272 ? -13.075 16.154 39.981 1.00 16.60 272 LEU A CA 1
ATOM 1393 C C . LEU A 1 272 ? -13.528 14.795 40.488 1.00 19.24 272 LEU A C 1
ATOM 1394 O O . LEU A 1 272 ? -14.062 14.690 41.599 1.00 20.34 272 LEU A O 1
ATOM 1399 N N . ALA A 1 273 ? -13.336 13.761 39.674 1.00 17.70 273 ALA A N 1
ATOM 1400 C CA . ALA A 1 273 ? -13.822 12.427 39.985 1.00 19.66 273 ALA A CA 1
ATOM 1401 C C . ALA A 1 273 ? -12.663 11.443 40.002 1.00 15.62 273 ALA A C 1
ATOM 1402 O O . ALA A 1 273 ? -11.752 11.526 39.174 1.00 16.78 273 ALA A O 1
ATOM 1404 N N . TYR A 1 274 ? -12.706 10.511 40.947 1.00 16.48 274 TYR A N 1
ATOM 1405 C CA . TYR A 1 274 ? -11.680 9.485 41.061 1.00 17.31 274 TYR A CA 1
ATOM 1406 C C . TYR A 1 274 ? -12.254 8.340 41.883 1.00 17.38 274 TYR A C 1
ATOM 1407 O O . TYR A 1 274 ? -13.284 8.480 42.545 1.00 18.10 274 TYR A O 1
ATOM 1416 N N . ARG A 1 275 ? -11.559 7.206 41.849 1.00 17.60 275 ARG A N 1
ATOM 1417 C CA . ARG A 1 275 ? -12.077 5.997 42.469 1.00 17.11 275 ARG A CA 1
ATOM 1418 C C . ARG A 1 275 ? -12.007 6.066 43.991 1.00 17.45 275 ARG A C 1
ATOM 1419 O O . ARG A 1 275 ? -11.088 6.653 44.576 1.00 18.66 275 ARG A O 1
ATOM 1427 N N . ARG A 1 276 ? -13.008 5.463 44.632 1.00 18.92 276 ARG A N 1
ATOM 1428 C CA . ARG A 1 276 ? -12.953 5.228 46.068 1.00 18.63 276 ARG A CA 1
ATOM 1429 C C . ARG A 1 276 ? -11.938 4.131 46.365 1.00 19.10 276 ARG A C 1
ATOM 1430 O O . ARG A 1 276 ? -11.815 3.158 45.615 1.00 18.39 276 ARG A O 1
ATOM 1438 N N . GLY A 1 277 ? -11.204 4.300 47.461 1.00 18.51 277 GLY A N 1
ATOM 1439 C CA . GLY A 1 277 ? -10.198 3.319 47.841 1.00 17.49 277 GLY A CA 1
ATOM 1440 C C . GLY A 1 277 ? -9.058 3.145 46.862 1.00 15.87 277 GLY A C 1
ATOM 1441 O O . GLY A 1 277 ? -8.399 2.102 46.874 1.00 17.15 277 GLY A O 1
ATOM 1442 N N . ASP A 1 278 ? -8.804 4.132 46.007 1.00 14.99 278 ASP A N 1
ATOM 1443 C CA . ASP A 1 278 ? -7.578 4.171 45.213 1.00 15.72 278 ASP A CA 1
ATOM 1444 C C . ASP A 1 278 ? -6.593 4.991 46.033 1.00 15.61 278 ASP A C 1
ATOM 1445 O O . ASP A 1 278 ? -6.700 6.216 46.108 1.00 16.10 278 ASP A O 1
ATOM 1450 N N . THR A 1 279 ? -5.642 4.316 46.686 1.00 15.86 279 THR A N 1
ATOM 1451 C CA . THR A 1 279 ? -4.722 4.980 47.605 1.00 16.33 279 THR A CA 1
ATOM 1452 C C . THR A 1 279 ? -3.403 5.374 46.946 1.00 16.92 279 THR A C 1
ATOM 1453 O O . THR A 1 279 ? -2.437 5.689 47.650 1.00 17.83 279 THR A O 1
ATOM 1457 N N . SER A 1 280 ? -3.361 5.412 45.617 1.00 17.75 280 SER A N 1
ATOM 1458 C CA . SER A 1 280 ? -2.131 5.740 44.915 1.00 19.07 280 SER A CA 1
ATOM 1459 C C . SER A 1 280 ? -1.618 7.110 45.348 1.00 19.61 280 SER A C 1
ATOM 1460 O O . SER A 1 280 ? -2.391 8.083 45.361 1.00 18.12 280 SER A O 1
ATOM 1463 N N . PRO A 1 281 ? -0.339 7.227 45.720 1.00 22.51 281 PRO A N 1
ATOM 1464 C CA . PRO A 1 281 ? 0.175 8.536 46.137 1.00 20.56 281 PRO A CA 1
ATOM 1465 C C . PRO A 1 281 ? 0.210 9.550 45.013 1.00 22.91 281 PRO A C 1
ATOM 1466 O O . PRO A 1 281 ? 0.116 10.750 45.294 1.00 24.57 281 PRO A O 1
ATOM 1470 N N . VAL A 1 282 ? 0.344 9.111 43.758 1.00 22.20 282 VAL A N 1
ATOM 1471 C CA . VAL A 1 282 ? 0.326 10.056 42.644 1.00 21.45 282 VAL A CA 1
ATOM 1472 C C . VAL A 1 282 ? -1.045 10.704 42.527 1.00 21.17 282 VAL A C 1
ATOM 1473 O O . VAL A 1 282 ? -1.162 11.929 42.391 1.00 21.30 282 VAL A O 1
ATOM 1477 N N . LEU A 1 283 ? -2.105 9.889 42.587 1.00 19.75 283 LEU A N 1
ATOM 1478 C CA . LEU A 1 283 ? -3.462 10.426 42.542 1.00 20.91 283 LEU A CA 1
ATOM 1479 C C . LEU A 1 283 ? -3.702 11.377 43.697 1.00 19.47 283 LEU A C 1
ATOM 1480 O O . LEU A 1 283 ? -4.265 12.460 43.517 1.00 20.01 283 LEU A O 1
ATOM 1485 N N . ARG A 1 284 ? -3.279 10.982 44.900 1.00 20.23 284 ARG A N 1
ATOM 1486 C CA . ARG A 1 284 ? -3.414 11.857 46.056 1.00 21.64 284 ARG A CA 1
ATOM 1487 C C . ARG A 1 284 ? -2.742 13.202 45.812 1.00 18.00 284 ARG A C 1
ATOM 1488 O O . ARG A 1 284 ? -3.317 14.253 46.105 1.00 21.12 284 ARG A O 1
ATOM 1496 N N . ASN A 1 285 ? -1.521 13.181 45.267 1.00 21.83 285 ASN A N 1
ATOM 1497 C CA . ASN A 1 285 ? -0.807 14.424 44.984 1.00 23.30 285 ASN A CA 1
ATOM 1498 C C . ASN A 1 285 ? -1.575 15.292 43.995 1.00 21.42 285 ASN A C 1
ATOM 1499 O O . ASN A 1 285 ? -1.589 16.522 44.118 1.00 21.93 285 ASN A O 1
ATOM 1504 N N . PHE A 1 286 ? -2.209 14.673 43.000 1.00 19.89 286 PHE A N 1
ATOM 1505 C CA . PHE A 1 286 ? -3.011 15.445 42.063 1.00 20.70 286 PHE A CA 1
ATOM 1506 C C . PHE A 1 286 ? -4.221 16.058 42.751 1.00 19.61 286 PHE A C 1
ATOM 1507 O O . PHE A 1 286 ? -4.503 17.247 42.580 1.00 21.36 286 PHE A O 1
ATOM 1515 N N . VAL A 1 287 ? -4.954 15.257 43.528 1.00 19.10 287 VAL A N 1
ATOM 1516 C CA . VAL A 1 287 ? -6.162 15.759 44.174 1.00 19.64 287 VAL A CA 1
ATOM 1517 C C . VAL A 1 287 ? -5.831 16.921 45.105 1.00 22.17 287 VAL A C 1
ATOM 1518 O O . VAL A 1 287 ? -6.558 17.925 45.151 1.00 22.84 287 VAL A O 1
ATOM 1522 N N . LEU A 1 288 ? -4.732 16.803 45.859 1.00 23.61 288 LEU A N 1
ATOM 1523 C CA . LEU A 1 288 ? -4.319 17.866 46.768 1.00 21.58 288 LEU A CA 1
ATOM 1524 C C . LEU A 1 288 ? -3.754 19.075 46.034 1.00 26.97 288 LEU A C 1
ATOM 1525 O O . LEU A 1 288 ? -3.692 20.167 46.617 1.00 28.38 288 LEU A O 1
ATOM 1530 N N . THR A 1 289 ? -3.303 18.902 44.789 1.00 24.14 289 THR A N 1
ATOM 1531 C CA . THR A 1 289 ? -2.918 20.057 43.988 1.00 25.97 289 THR A CA 1
ATOM 1532 C C . THR A 1 289 ? -4.151 20.835 43.554 1.00 24.97 289 THR A C 1
ATOM 1533 O O . THR A 1 289 ? -4.153 22.071 43.568 1.00 27.44 289 THR A O 1
ATOM 1537 N N . VAL A 1 290 ? -5.223 20.122 43.206 1.00 24.41 290 VAL A N 1
ATOM 1538 C CA . VAL A 1 290 ? -6.446 20.762 42.739 1.00 26.36 290 VAL A CA 1
ATOM 1539 C C . VAL A 1 290 ? -7.187 21.404 43.901 1.00 28.28 290 VAL A C 1
ATOM 1540 O O . VAL A 1 290 ? -7.893 22.407 43.727 1.00 31.93 290 VAL A O 1
ATOM 1544 N N . PHE A 1 291 ? -7.039 20.849 45.100 1.00 30.05 291 PHE A N 1
ATOM 1545 C CA . PHE A 1 291 ? -7.699 21.352 46.306 1.00 30.41 291 PHE A CA 1
ATOM 1546 C C . PHE A 1 291 ? -6.643 21.559 47.382 1.00 33.40 291 PHE A C 1
ATOM 1547 O O . PHE A 1 291 ? -6.502 20.740 48.302 1.00 32.77 291 PHE A O 1
ATOM 1555 N N . PRO A 1 292 ? -5.864 22.648 47.291 1.00 33.66 292 PRO A N 1
ATOM 1556 C CA . PRO A 1 292 ? -4.812 22.873 48.289 1.00 35.87 292 PRO A CA 1
ATOM 1557 C C . PRO A 1 292 ? -5.392 23.236 49.653 1.00 38.75 292 PRO A C 1
ATOM 1558 O O . PRO A 1 292 ? -4.879 22.743 50.661 1.00 43.42 292 PRO A O 1
#

Secondary structure (DSSP, 8-state):
--SEEEEEEE-TTGGGSTHHHHHHHHHHHH-TTEEEEEEE--HHHHHHHHHHTS-SEEEE-S--TTGGGEEEEEEEEEEEEEEEETTSGGGG-SS--GGGGTTSEEEE--GGG-HHHHHHHHHHHHHTT-PPEEEEE-SSHHHHHHHHHTTS-BEEEEGGGGG---TTEEEEE-SSS--EEEEEEEEETT---HHHHHHHHHH--

Foldseek 3Di:
DLAEEAEEEEEPQCVLPVLVVVLVVLLCVVRVRYHYHYYYFAQLVVVVCQVVVVHAKYWYFDDDPPQVQKDWAWQDKFFKKKKAFCPDPCVPPPAAALVVCQVWEEEEADCNRYVVVVVLQQVSNVVSPHGHHYDHHDHGVLRRNLVRQVVNTMYIGGPSCQVSCDPGMHIGGHPDDRRITTIIMIGGDPPPDVSSVSSVVSSPD

Organism: Yersinia pseudotuberculosis serotype O:3 (strain YPIII) (NCBI:txid502800)

Nearest PDB structures (foldseek):
  7w08-assembly2_B  TM=9.432E-01  e=8.269E-39  Yersinia pseudotuberculosis YPIII
  7xro-assembly1_C  TM=9.771E-01  e=1.307E-35  Salmonella enterica subsp. enterica serovar Typhimurium str. SL1344
  1ixc-assembly1_A-2  TM=8.524E-01  e=1.190E-18  Cupriavidus necator
  1ixc-assembly1_B-2  TM=8.367E-01  e=7.041E-18  Cupriavidus necator
  7d98-assembly1_A  TM=8.492E-01  e=3.033E-17  Cupriavidus necator

Radius of gyration: 18.19 Å; Cα contacts (8 Å, |Δi|>4): 410; chains: 1; bounding box: 51×44×38 Å

InterPro domains:
  IPR000847 LysR, HTH, N-terminal domain [PF00126] (3-61)
  IPR000847 LysR, HTH, N-terminal domain [PR00039] (18-29)
  IPR000847 LysR, HTH, N-terminal domain [PR00039] (29-39)
  IPR000847 LysR, HTH, N-terminal domain [PR00039] (39-50)
  IPR000847 LysR, HTH, N-terminal domain [PS50931] (1-58)
  IPR005119 LysR, substrate-binding [PF03466] (88-287)
  IPR036388 Winged helix-like DNA-binding domain superfamily [G3DSA:1.10.10.10] (1-89)
  IPR036390 Winged helix DNA-binding domain superfamily [SSF46785] (1-83)
  IPR037410 HTH-type transcriptional regulator BudR, PBP2 domain [cd08451] (93-290)

B-factor: mean 23.45, std 7.73, range [12.23, 49.73]